Protein AF-0000000084350004 (afdb_homodimer)

pLDDT: mean 82.58, std 17.01, range [24.7, 98.06]

Structure (mmCIF, N/CA/C/O backbone):
data_AF-0000000084350004-model_v1
#
loop_
_entity.id
_entity.type
_entity.pdbx_description
1 polymer 'Uncharacterized protein'
#
loop_
_atom_site.group_PDB
_atom_site.id
_atom_site.type_symbol
_atom_site.label_atom_id
_atom_site.label_alt_id
_atom_site.label_comp_id
_atom_site.label_asym_id
_atom_site.label_entity_id
_atom_site.label_seq_id
_atom_site.pdbx_PDB_ins_code
_atom_site.Cartn_x
_atom_site.Cartn_y
_atom_site.Cartn_z
_atom_site.occupancy
_atom_site.B_iso_or_equiv
_atom_site.auth_seq_id
_atom_site.auth_comp_id
_atom_site.auth_asym_id
_atom_site.auth_atom_id
_atom_site.pdbx_PDB_model_num
ATOM 1 N N . MET A 1 1 ? -3.178 -11.453 6.613 1 75.81 1 MET A N 1
ATOM 2 C CA . MET A 1 1 ? -2.02 -11.203 7.465 1 75.81 1 MET A CA 1
ATOM 3 C C . MET A 1 1 ? -0.781 -10.906 6.625 1 75.81 1 MET A C 1
ATOM 5 O O . MET A 1 1 ? -0.655 -11.406 5.504 1 75.81 1 MET A O 1
ATOM 9 N N . ALA A 1 2 ? 0.074 -10.047 7.188 1 83.88 2 ALA A N 1
ATOM 10 C CA . ALA A 1 2 ? 1.337 -9.727 6.527 1 83.88 2 ALA A CA 1
ATOM 11 C C . ALA A 1 2 ? 2.457 -9.547 7.547 1 83.88 2 ALA A C 1
ATOM 13 O O . ALA A 1 2 ? 2.232 -9.016 8.641 1 83.88 2 ALA A O 1
ATOM 14 N N . THR A 1 3 ? 3.656 -10.133 7.211 1 86.25 3 THR A N 1
ATOM 15 C CA . THR A 1 3 ? 4.852 -9.922 8.023 1 86.25 3 THR A CA 1
ATOM 16 C C . THR A 1 3 ? 6.012 -9.445 7.156 1 86.25 3 THR A C 1
ATOM 18 O O . THR A 1 3 ? 6.188 -9.914 6.031 1 86.25 3 THR A O 1
ATOM 21 N N . PHE A 1 4 ? 6.727 -8.469 7.73 1 87.69 4 PHE A N 1
ATOM 22 C CA . PHE A 1 4 ? 7.828 -7.875 6.984 1 87.69 4 PHE A CA 1
ATOM 23 C C . PHE A 1 4 ? 9.125 -7.945 7.785 1 87.69 4 PHE A C 1
ATOM 25 O O . PHE A 1 4 ? 9.125 -7.734 9 1 87.69 4 PHE A O 1
ATOM 32 N N . GLU A 1 5 ? 10.195 -8.344 7.258 1 90.12 5 GLU A N 1
ATOM 33 C CA . GLU A 1 5 ? 11.586 -8.109 7.645 1 90.12 5 GLU A CA 1
ATOM 34 C C . GLU A 1 5 ? 12.414 -7.637 6.453 1 90.12 5 GLU A C 1
ATOM 36 O O . GLU A 1 5 ? 12.109 -7.973 5.305 1 90.12 5 GLU A O 1
ATOM 41 N N . PRO A 1 6 ? 13.383 -6.762 6.656 1 90.56 6 PRO A N 1
ATOM 42 C CA . PRO A 1 6 ? 14.172 -6.277 5.52 1 90.56 6 PRO A CA 1
ATOM 43 C C . PRO A 1 6 ? 14.586 -7.398 4.57 1 90.56 6 PRO A C 1
ATOM 45 O O . PRO A 1 6 ? 15.219 -8.367 4.992 1 90.56 6 PRO A O 1
ATOM 48 N N . GLY A 1 7 ? 14.188 -7.25 3.377 1 93.38 7 GLY A N 1
ATOM 49 C CA . GLY A 1 7 ? 14.539 -8.219 2.352 1 93.38 7 GLY A CA 1
ATOM 50 C C . GLY A 1 7 ? 13.469 -9.273 2.139 1 93.38 7 GLY A C 1
ATOM 51 O O . GLY A 1 7 ? 13.594 -10.125 1.258 1 93.38 7 GLY A O 1
ATOM 52 N N . HIS A 1 8 ? 12.438 -9.266 2.996 1 95 8 HIS A N 1
ATOM 53 C CA . HIS A 1 8 ? 11.445 -10.328 2.918 1 95 8 HIS A CA 1
ATOM 54 C C . HIS A 1 8 ? 10.07 -9.836 3.359 1 95 8 HIS A C 1
ATOM 56 O O . HIS A 1 8 ? 9.938 -9.227 4.426 1 95 8 HIS A O 1
ATOM 62 N N . LEU A 1 9 ? 9.039 -10.07 2.439 1 93.56 9 LEU A N 1
ATOM 63 C CA . LEU A 1 9 ? 7.641 -9.82 2.775 1 93.56 9 LEU A CA 1
ATOM 64 C C . LEU A 1 9 ? 6.82 -11.102 2.648 1 93.56 9 LEU A C 1
ATOM 66 O O . LEU A 1 9 ? 6.953 -11.836 1.667 1 93.56 9 LEU A O 1
ATOM 70 N N . HIS A 1 10 ? 6.117 -11.438 3.711 1 92.31 10 HIS A N 1
ATOM 71 C CA . HIS A 1 10 ? 5.164 -12.539 3.699 1 92.31 10 HIS A CA 1
ATOM 72 C C . HIS A 1 10 ? 3.73 -12.031 3.805 1 92.31 10 HIS A C 1
ATOM 74 O O . HIS A 1 10 ? 3.393 -11.305 4.746 1 92.31 10 HIS A O 1
ATOM 80 N N . VAL A 1 11 ? 2.895 -12.352 2.779 1 88.62 11 VAL A N 1
ATOM 81 C CA . VAL A 1 11 ? 1.476 -12.008 2.822 1 88.62 11 VAL A CA 1
ATOM 82 C C . VAL A 1 11 ? 0.634 -13.273 2.666 1 88.62 11 VAL A C 1
ATOM 84 O O . VAL A 1 11 ? 0.958 -14.148 1.855 1 88.62 11 VAL A O 1
ATOM 87 N N . GLU A 1 12 ? -0.287 -13.398 3.525 1 88.44 12 GLU A N 1
ATOM 88 C CA . GLU A 1 12 ? -1.161 -14.562 3.422 1 88.44 12 GLU A CA 1
ATOM 89 C C . GLU A 1 12 ? -2.621 -14.18 3.652 1 88.44 12 GLU A C 1
ATOM 91 O O . GLU A 1 12 ? -2.912 -13.242 4.402 1 88.44 12 GLU A O 1
ATOM 96 N N . ARG A 1 13 ? -3.49 -14.742 2.932 1 82.62 13 ARG A N 1
ATOM 97 C CA . ARG A 1 13 ? -4.938 -14.594 3.061 1 82.62 13 ARG A CA 1
ATOM 98 C C . ARG A 1 13 ? -5.629 -15.953 3.043 1 82.62 13 ARG A C 1
ATOM 100 O O . ARG A 1 13 ? -5.355 -16.781 2.174 1 82.62 13 ARG A O 1
ATOM 107 N N . HIS A 1 14 ? -6.473 -16.188 4.02 1 85.44 14 HIS A N 1
ATOM 108 C CA . HIS A 1 14 ? -7.266 -17.422 4.094 1 85.44 14 HIS A CA 1
ATOM 109 C C . HIS A 1 14 ? -8.727 -17.156 3.727 1 85.44 14 HIS A C 1
ATOM 111 O O . HIS A 1 14 ? -9.367 -16.281 4.316 1 85.44 14 HIS A O 1
ATOM 117 N N . ALA A 1 15 ? -9.156 -17.891 2.758 1 81.38 15 ALA A N 1
ATOM 118 C CA . ALA A 1 15 ? -10.547 -17.75 2.332 1 81.38 15 ALA A CA 1
ATOM 119 C C . ALA A 1 15 ? -11.508 -17.922 3.51 1 81.38 15 ALA A C 1
ATOM 121 O O . ALA A 1 15 ? -11.352 -18.859 4.309 1 81.38 15 ALA A O 1
ATOM 122 N N . LEU A 1 16 ? -12.43 -17 3.637 1 75.44 16 LEU A N 1
ATOM 123 C CA . LEU A 1 16 ? -13.43 -17.078 4.699 1 75.44 16 LEU A CA 1
ATOM 124 C C . LEU A 1 16 ? -14.594 -17.984 4.285 1 75.44 16 LEU A C 1
ATOM 126 O O . LEU A 1 16 ? -15.297 -18.516 5.141 1 75.44 16 LEU A O 1
ATOM 130 N N . ASN A 1 17 ? -14.836 -18 2.988 1 79.06 17 ASN A N 1
ATOM 131 C CA . ASN A 1 17 ? -15.883 -18.844 2.418 1 79.06 17 ASN A CA 1
ATOM 132 C C . ASN A 1 17 ? -15.492 -19.359 1.03 1 79.06 17 ASN A C 1
ATOM 134 O O . ASN A 1 17 ? -14.375 -19.125 0.571 1 79.06 17 ASN A O 1
ATOM 138 N N . GLU A 1 18 ? -16.422 -20.094 0.461 1 79.06 18 GLU A N 1
ATOM 139 C CA . GLU A 1 18 ? -16.125 -20.781 -0.798 1 79.06 18 GLU A CA 1
ATOM 140 C C . GLU A 1 18 ? -15.977 -19.781 -1.941 1 79.06 18 GLU A C 1
ATOM 142 O O . GLU A 1 18 ? -15.461 -20.109 -3.008 1 79.06 18 GLU A O 1
ATOM 147 N N . HIS A 1 19 ? -16.453 -18.609 -1.808 1 76.19 19 HIS A N 1
ATOM 148 C CA . HIS A 1 19 ? -16.406 -17.594 -2.859 1 76.19 19 HIS A CA 1
ATOM 149 C C . HIS A 1 19 ? -15.219 -16.656 -2.676 1 76.19 19 HIS A C 1
ATOM 151 O O . HIS A 1 19 ? -14.992 -15.766 -3.492 1 76.19 19 HIS A O 1
ATOM 157 N N . ASP A 1 20 ? -14.523 -16.953 -1.638 1 80.25 20 ASP A N 1
ATOM 158 C CA . ASP A 1 20 ? -13.328 -16.172 -1.346 1 80.25 20 ASP A CA 1
ATOM 159 C C . ASP A 1 20 ? -12.07 -16.891 -1.837 1 80.25 20 ASP A C 1
ATOM 161 O O . ASP A 1 20 ? -12.164 -17.938 -2.473 1 80.25 20 ASP A O 1
ATOM 165 N N . TYR A 1 21 ? -11.023 -16.234 -1.809 1 82.81 21 TYR A N 1
ATOM 166 C CA . TYR A 1 21 ? -9.773 -16.797 -2.309 1 82.81 21 TYR A CA 1
ATOM 167 C C . TYR A 1 21 ? -8.711 -16.812 -1.221 1 82.81 21 TYR A C 1
ATOM 169 O O . TYR A 1 21 ? -8.812 -16.078 -0.235 1 82.81 21 TYR A O 1
ATOM 177 N N . SER A 1 22 ? -7.77 -17.781 -1.357 1 88.38 22 SER A N 1
ATOM 178 C CA . SER A 1 22 ? -6.648 -17.906 -0.431 1 88.38 22 SER A CA 1
ATOM 179 C C . SER A 1 22 ? -5.316 -17.781 -1.159 1 88.38 22 SER A C 1
ATOM 181 O O . SER A 1 22 ? -5.195 -18.188 -2.318 1 88.38 22 SER A O 1
ATOM 183 N N . TYR A 1 23 ? -4.41 -17.188 -0.478 1 89.94 23 TYR A N 1
ATOM 184 C CA . TYR A 1 23 ? -3.049 -17.188 -1 1 89.94 23 TYR A CA 1
ATOM 185 C C . TYR A 1 23 ? -2.031 -17.125 0.133 1 89.94 23 TYR A C 1
ATOM 187 O O . TYR A 1 23 ? -2.365 -16.734 1.252 1 89.94 23 TYR A O 1
ATOM 195 N N . ASN A 1 24 ? -0.865 -17.734 -0.076 1 94.06 24 ASN A N 1
ATOM 196 C CA . ASN A 1 24 ? 0.338 -17.656 0.747 1 94.06 24 ASN A CA 1
ATOM 197 C C . ASN A 1 24 ? 1.557 -17.266 -0.078 1 94.06 24 ASN A C 1
ATOM 199 O O . ASN A 1 24 ? 2.158 -18.094 -0.752 1 94.06 24 ASN A O 1
ATOM 203 N N . LEU A 1 25 ? 1.901 -15.93 0.014 1 93.75 25 LEU A N 1
ATOM 204 C CA . LEU A 1 25 ? 2.924 -15.422 -0.893 1 93.75 25 LEU A CA 1
ATOM 205 C C . LEU A 1 25 ? 4.117 -14.875 -0.116 1 93.75 25 LEU A C 1
ATOM 207 O O . LEU A 1 25 ? 3.947 -14.227 0.917 1 93.75 25 LEU A O 1
ATOM 211 N N . HIS A 1 26 ? 5.293 -15.195 -0.61 1 96.12 26 HIS A N 1
ATOM 212 C CA . HIS A 1 26 ? 6.566 -14.672 -0.129 1 96.12 26 HIS A CA 1
ATOM 213 C C . HIS A 1 26 ? 7.293 -13.898 -1.224 1 96.12 26 HIS A C 1
ATOM 215 O O . HIS A 1 26 ? 7.426 -14.383 -2.35 1 96.12 26 HIS A O 1
ATOM 221 N N . ILE A 1 27 ? 7.656 -12.711 -0.87 1 95.94 27 ILE A N 1
ATOM 222 C CA . ILE A 1 27 ? 8.461 -11.906 -1.787 1 95.94 27 ILE A CA 1
ATOM 223 C C . ILE A 1 27 ? 9.828 -11.625 -1.169 1 95.94 27 ILE A C 1
ATOM 225 O O . ILE A 1 27 ? 9.93 -10.938 -0.155 1 95.94 27 ILE A O 1
ATOM 229 N N . ASP A 1 28 ? 10.844 -12.172 -1.6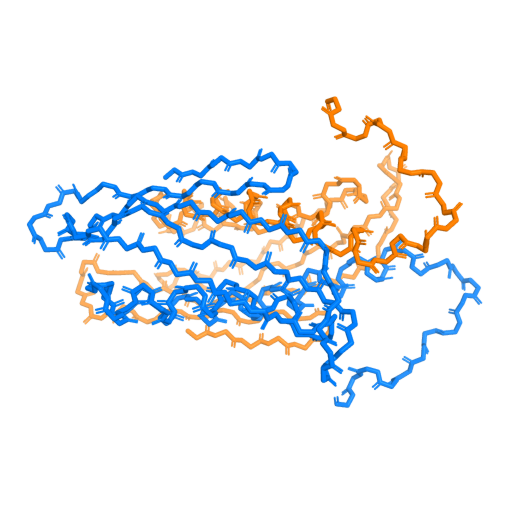83 1 97.19 28 ASP A N 1
ATOM 230 C CA . ASP A 1 28 ? 12.219 -11.836 -1.348 1 97.19 28 ASP A CA 1
ATOM 231 C C . ASP A 1 28 ? 12.812 -10.867 -2.369 1 97.19 28 ASP A C 1
ATOM 233 O O . ASP A 1 28 ? 12.492 -10.938 -3.557 1 97.19 28 ASP A O 1
ATOM 237 N N . TYR A 1 29 ? 13.609 -10.008 -1.886 1 97.31 29 TYR A N 1
ATOM 238 C CA . TYR A 1 29 ? 14.172 -9.039 -2.82 1 97.31 29 TYR A CA 1
ATOM 239 C C . TYR A 1 29 ? 15.578 -8.625 -2.395 1 97.31 29 TYR A C 1
ATOM 241 O O . TYR A 1 29 ? 15.906 -8.648 -1.206 1 97.31 29 TYR A O 1
ATOM 249 N N . GLU A 1 30 ? 16.422 -8.297 -3.332 1 96 30 GLU A N 1
ATOM 250 C CA . GLU A 1 30 ? 17.781 -7.801 -3.109 1 96 30 GLU A CA 1
ATOM 251 C C . GLU A 1 30 ? 18.219 -6.867 -4.234 1 96 30 GLU A C 1
ATOM 253 O O . GLU A 1 30 ? 17.781 -7.012 -5.375 1 96 30 GLU A O 1
ATOM 258 N N . VAL A 1 31 ? 19.047 -5.938 -3.865 1 96.12 31 VAL A N 1
ATOM 259 C CA . VAL A 1 31 ? 19.641 -5.062 -4.871 1 96.12 31 VAL A CA 1
ATOM 260 C C . VAL A 1 31 ? 20.453 -5.895 -5.863 1 96.12 31 VAL A C 1
ATOM 262 O O . VAL A 1 31 ? 21.172 -6.809 -5.469 1 96.12 31 VAL A O 1
ATOM 265 N N . SER A 1 32 ? 20.219 -5.59 -7.07 1 95.62 32 SER A N 1
ATOM 266 C CA . SER A 1 32 ? 20.922 -6.324 -8.109 1 95.62 32 SER A CA 1
ATOM 267 C C . SER A 1 32 ? 21.281 -5.41 -9.281 1 95.62 32 SER A C 1
ATOM 269 O O . SER A 1 32 ? 20.797 -4.281 -9.367 1 95.62 32 SER A O 1
ATOM 271 N N . GLN A 1 33 ? 22.219 -5.918 -10.102 1 95.56 33 GLN A N 1
ATOM 272 C CA . GLN A 1 33 ? 22.625 -5.246 -11.336 1 95.56 33 GLN A CA 1
ATOM 273 C C . GLN A 1 33 ? 22.188 -6.043 -12.562 1 95.56 33 GLN A C 1
ATOM 275 O O . GLN A 1 33 ? 22.531 -7.215 -12.711 1 95.56 33 GLN A O 1
ATOM 280 N N . ASP A 1 34 ? 21.344 -5.379 -13.359 1 94.75 34 ASP A N 1
ATOM 281 C CA . ASP A 1 34 ? 20.938 -5.984 -14.617 1 94.75 34 ASP A CA 1
ATOM 282 C C . ASP A 1 34 ? 21.828 -5.508 -15.773 1 94.75 34 ASP A C 1
ATOM 284 O O . ASP A 1 34 ? 22.125 -4.316 -15.875 1 94.75 34 ASP A O 1
ATOM 288 N N . PRO A 1 35 ? 22.281 -6.438 -16.531 1 94.31 35 PRO A N 1
ATOM 289 C CA . PRO A 1 35 ? 23.203 -6.082 -17.609 1 94.31 35 PRO A CA 1
ATOM 290 C C . PRO A 1 35 ? 22.625 -5.023 -18.547 1 94.31 35 PRO A C 1
ATOM 292 O O . PRO A 1 35 ? 23.375 -4.227 -19.125 1 94.31 35 PRO A O 1
ATOM 295 N N . LYS A 1 36 ? 21.344 -4.93 -18.719 1 94.44 36 LYS A N 1
ATOM 296 C CA . LYS A 1 36 ? 20.703 -4.023 -19.672 1 94.44 36 LYS A CA 1
ATOM 297 C C . LYS A 1 36 ? 20.078 -2.826 -18.953 1 94.44 36 LYS A C 1
ATOM 299 O O . LYS A 1 36 ? 20.234 -1.686 -19.391 1 94.44 36 LYS A O 1
ATOM 304 N N . GLU A 1 37 ? 19.516 -3.041 -17.781 1 94 37 GLU A N 1
ATOM 305 C CA . GLU A 1 37 ? 18.688 -2.023 -17.141 1 94 37 GLU A CA 1
ATOM 306 C C . GLU A 1 37 ? 19.438 -1.352 -15.992 1 94 37 GLU A C 1
ATOM 308 O O . GLU A 1 37 ? 18.938 -0.376 -15.422 1 94 37 GLU A O 1
ATOM 313 N N . GLY A 1 38 ? 20.609 -1.832 -15.672 1 94.5 38 GLY A N 1
ATOM 314 C CA . GLY A 1 38 ? 21.391 -1.219 -14.617 1 94.5 38 GLY A CA 1
ATOM 315 C C . GLY A 1 38 ? 20.984 -1.659 -13.227 1 94.5 38 GLY A C 1
ATOM 316 O O . GLY A 1 38 ? 20.594 -2.814 -13.023 1 94.5 38 GLY A O 1
ATOM 317 N N . LYS A 1 39 ? 21.156 -0.758 -12.266 1 95.12 39 LYS A N 1
ATOM 318 C CA . LYS A 1 39 ? 20.859 -1.051 -10.867 1 95.12 39 LYS A CA 1
ATOM 319 C C . LYS A 1 39 ? 19.344 -1.149 -10.633 1 95.12 39 LYS A C 1
ATOM 321 O O . LYS A 1 39 ? 18.578 -0.341 -11.164 1 95.12 39 LYS A O 1
ATOM 326 N N . GLY A 1 40 ? 19.016 -2.162 -9.93 1 96 40 GLY A N 1
ATOM 327 C CA . GLY A 1 40 ? 17.609 -2.352 -9.586 1 96 40 GLY A CA 1
ATOM 328 C C . GLY A 1 40 ? 17.406 -3.391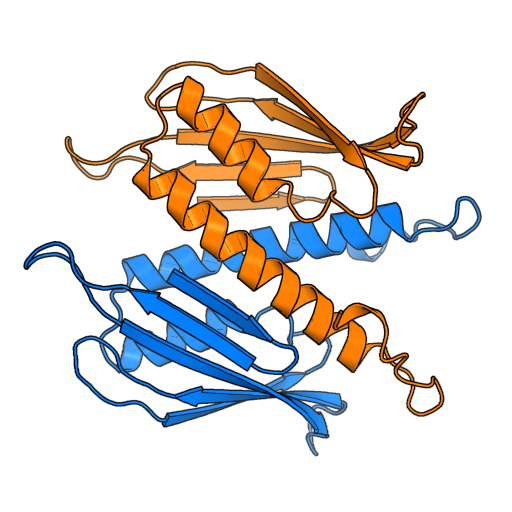 -8.5 1 96 40 GLY A C 1
ATOM 329 O O . GLY A 1 40 ? 18.25 -3.57 -7.633 1 96 40 GLY A O 1
ATOM 330 N N . MET A 1 41 ? 16.188 -3.865 -8.422 1 96.62 41 MET A N 1
ATOM 331 C CA . MET A 1 41 ? 15.805 -4.848 -7.41 1 96.62 41 MET A CA 1
ATOM 332 C C . MET A 1 41 ? 15.398 -6.168 -8.062 1 96.62 41 MET A C 1
ATOM 334 O O . MET A 1 41 ? 14.625 -6.18 -9.023 1 96.62 41 MET A O 1
ATOM 338 N N . LEU A 1 42 ? 16.062 -7.262 -7.621 1 97.75 42 LEU A N 1
ATOM 339 C CA . LEU A 1 42 ? 15.617 -8.602 -7.988 1 97.75 42 LEU A CA 1
ATOM 340 C C . LEU A 1 42 ? 14.609 -9.133 -6.977 1 97.75 42 LEU A C 1
ATOM 342 O O . LEU A 1 42 ? 14.891 -9.164 -5.773 1 97.75 42 LEU A O 1
ATOM 346 N N . PHE A 1 43 ? 13.406 -9.539 -7.496 1 97.62 43 PHE A N 1
ATOM 347 C CA . PHE A 1 43 ? 12.344 -10.07 -6.656 1 97.62 43 PHE A CA 1
ATOM 348 C C . PHE A 1 43 ? 12.125 -11.555 -6.918 1 97.62 43 PHE A C 1
ATOM 350 O O . PHE A 1 43 ? 12.164 -11.992 -8.07 1 97.62 43 PHE A O 1
ATOM 357 N N . LYS A 1 44 ? 11.984 -12.227 -5.852 1 98.06 44 LYS A N 1
ATOM 358 C CA . LYS A 1 44 ? 11.602 -13.633 -5.914 1 98.06 44 LYS A CA 1
ATOM 359 C C . LYS A 1 44 ? 10.242 -13.859 -5.246 1 98.06 44 LYS A C 1
ATOM 361 O O . LYS A 1 44 ? 10.102 -13.672 -4.035 1 98.06 44 LYS A O 1
ATOM 366 N N . LEU A 1 45 ? 9.305 -14.234 -6.059 1 97.62 45 LEU A N 1
ATOM 367 C CA . LEU A 1 45 ? 7.949 -14.492 -5.598 1 97.62 45 LEU A CA 1
ATOM 368 C C . LEU A 1 45 ? 7.688 -15.992 -5.496 1 97.62 45 LEU A C 1
ATOM 370 O O . LEU A 1 45 ? 7.82 -16.719 -6.48 1 97.62 45 LEU A O 1
ATOM 374 N N . HIS A 1 46 ? 7.406 -16.453 -4.266 1 98.06 46 HIS A N 1
ATOM 375 C CA . HIS A 1 46 ? 7.105 -17.875 -4.109 1 98.06 46 HIS A CA 1
ATOM 376 C C . HIS A 1 46 ? 6.02 -18.094 -3.061 1 98.06 46 HIS A C 1
ATOM 378 O O . HIS A 1 46 ? 5.738 -17.203 -2.256 1 98.06 46 HIS A O 1
ATOM 384 N N . GLY A 1 47 ? 5.43 -19.344 -3.051 1 97.38 47 GLY A N 1
ATOM 385 C CA . GLY A 1 47 ? 4.289 -19.672 -2.209 1 97.38 47 GLY A CA 1
ATOM 386 C C . GLY A 1 47 ? 3.172 -20.359 -2.965 1 97.38 47 GLY A C 1
ATOM 387 O O . GLY A 1 47 ? 3.418 -21.297 -3.736 1 97.38 47 GLY A O 1
ATOM 388 N N . SER A 1 48 ? 1.857 -19.828 -2.672 1 97.06 48 SER A N 1
ATOM 389 C CA . SER A 1 48 ? 0.737 -20.5 -3.326 1 97.06 48 SER A CA 1
ATOM 390 C C . SER A 1 4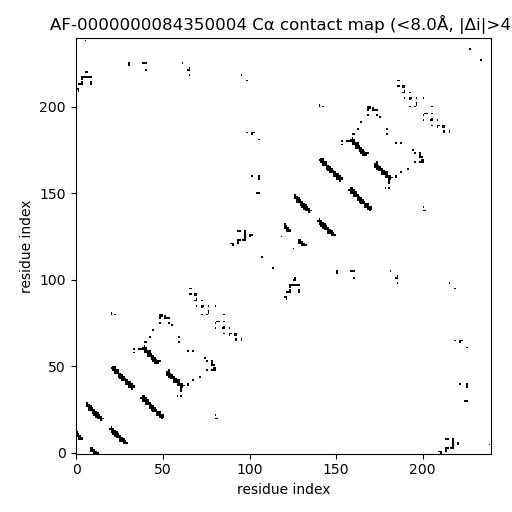8 ? -0.46 -19.562 -3.465 1 97.06 48 SER A C 1
ATOM 392 O O . SER A 1 48 ? -0.639 -18.656 -2.656 1 97.06 48 SER A O 1
ATOM 394 N N . VAL A 1 49 ? -1.157 -19.797 -4.555 1 94.81 49 VAL A N 1
ATOM 395 C CA . VAL A 1 49 ? -2.441 -19.141 -4.789 1 94.81 49 VAL A CA 1
ATOM 396 C C . VAL A 1 49 ? -3.52 -20.203 -5.031 1 94.81 49 VAL A C 1
ATOM 398 O O . VAL A 1 49 ? -3.418 -21 -5.961 1 94.81 49 VAL A O 1
ATOM 401 N N . GLN A 1 50 ? -4.52 -20.172 -4.172 1 93.94 50 GLN A N 1
ATOM 402 C CA . GLN A 1 50 ? -5.605 -21.156 -4.273 1 93.94 50 GLN A CA 1
ATOM 403 C C . GLN A 1 50 ? -5.062 -22.578 -4.34 1 93.94 50 GLN A C 1
ATOM 405 O O . GLN A 1 50 ? -5.508 -23.375 -5.156 1 93.94 50 GLN A O 1
ATOM 410 N N . GLY A 1 51 ? -4.02 -22.812 -3.633 1 93.06 51 GLY A N 1
ATOM 411 C CA . GLY A 1 51 ? -3.451 -24.141 -3.494 1 93.06 51 GLY A CA 1
ATOM 412 C C . GLY A 1 51 ? -2.445 -24.469 -4.578 1 93.06 51 GLY A C 1
ATOM 413 O O . GLY A 1 51 ? -1.864 -25.562 -4.578 1 93.06 51 GLY A O 1
ATOM 414 N N . LYS A 1 52 ? -2.248 -23.625 -5.535 1 95.69 52 LYS A N 1
ATOM 415 C CA . LYS A 1 52 ? -1.275 -23.844 -6.605 1 95.69 52 LYS A CA 1
ATOM 416 C C . LYS A 1 52 ? 0.048 -23.141 -6.285 1 95.69 52 LYS A C 1
ATOM 418 O O . LYS A 1 52 ? 0.089 -21.938 -6.082 1 95.69 52 LYS A O 1
ATOM 423 N N . ASP A 1 53 ? 1.097 -23.953 -6.332 1 97.12 53 ASP A N 1
ATOM 424 C CA . ASP A 1 53 ? 2.414 -23.406 -6.02 1 97.12 53 ASP A CA 1
ATOM 425 C C . ASP A 1 53 ? 2.926 -22.516 -7.148 1 97.12 53 ASP A C 1
ATOM 427 O O . ASP A 1 53 ? 2.688 -22.797 -8.328 1 97.12 53 ASP A O 1
ATOM 431 N N . LEU A 1 54 ? 3.582 -21.5 -6.77 1 96.56 54 LEU A N 1
ATOM 432 C CA . LEU A 1 54 ? 4.25 -20.641 -7.75 1 96.56 54 LEU A CA 1
ATOM 433 C C . LEU A 1 54 ? 5.652 -20.266 -7.277 1 96.56 54 LEU A C 1
ATOM 435 O O . LEU A 1 54 ? 5.898 -20.172 -6.07 1 96.56 54 LEU A O 1
ATOM 439 N N . LYS A 1 55 ? 6.594 -20.172 -8.188 1 97.81 55 LYS A N 1
ATOM 440 C CA . LYS A 1 55 ? 7.961 -19.688 -8.023 1 97.81 55 LYS A CA 1
ATOM 441 C C . LYS A 1 55 ? 8.422 -18.906 -9.242 1 97.81 55 LYS A C 1
ATOM 443 O O . LYS A 1 55 ? 8.633 -19.484 -10.312 1 97.81 55 LYS A O 1
ATOM 448 N N . GLU A 1 56 ? 8.461 -17.594 -9.055 1 97.75 56 GLU A N 1
ATOM 449 C CA . GLU A 1 56 ? 8.797 -16.703 -10.148 1 97.75 56 GLU A CA 1
ATOM 450 C C . GLU A 1 56 ? 9.82 -15.656 -9.719 1 97.75 56 GLU A C 1
ATOM 452 O O . GLU A 1 56 ? 9.984 -15.398 -8.523 1 97.75 56 GLU A O 1
ATOM 457 N N . GLU A 1 57 ? 10.531 -15.211 -10.625 1 97.25 57 GLU A N 1
ATOM 458 C CA . GLU A 1 57 ? 11.453 -14.109 -10.375 1 97.25 57 GLU A CA 1
ATOM 459 C C . GLU A 1 57 ? 11.289 -13 -11.414 1 97.25 57 GLU A C 1
ATOM 461 O O . GLU A 1 57 ? 10.945 -13.273 -12.57 1 97.25 57 GLU A O 1
ATOM 466 N N . PHE A 1 58 ? 11.492 -11.797 -10.93 1 96.94 58 PHE A N 1
ATOM 467 C CA . PHE A 1 58 ? 11.469 -10.672 -11.859 1 96.94 58 PHE A CA 1
ATOM 468 C C . PHE A 1 58 ? 12.359 -9.539 -11.367 1 96.94 58 PHE A C 1
ATOM 470 O O . PHE A 1 58 ? 12.633 -9.438 -10.164 1 96.94 58 PHE A O 1
ATOM 477 N N . PHE A 1 59 ? 12.883 -8.789 -12.297 1 97.06 59 PHE A N 1
ATOM 478 C CA . PHE A 1 59 ? 13.758 -7.652 -12.023 1 97.06 59 PHE A CA 1
ATOM 479 C C . PHE A 1 59 ? 13.062 -6.34 -12.391 1 97.06 59 PHE A C 1
ATOM 481 O O . PHE A 1 59 ? 12.375 -6.258 -13.406 1 97.06 59 PHE A O 1
ATOM 488 N N . LEU A 1 60 ? 13.211 -5.348 -11.484 1 95.75 60 LEU A N 1
ATOM 489 C CA . LEU A 1 60 ? 12.773 -3.988 -11.781 1 95.75 60 LEU A CA 1
ATOM 490 C C . LEU A 1 60 ? 13.914 -2.996 -11.609 1 95.75 60 LEU A C 1
ATOM 492 O O . LEU A 1 60 ? 14.602 -3.002 -10.586 1 95.75 60 LEU A O 1
ATOM 496 N N . PRO A 1 61 ? 14.109 -2.131 -12.625 1 95.19 61 PRO A N 1
ATOM 497 C CA . PRO A 1 61 ? 15.117 -1.083 -12.445 1 95.19 61 PRO A CA 1
ATOM 498 C C . PRO A 1 61 ? 14.742 -0.09 -11.344 1 95.19 61 PRO A C 1
ATOM 500 O O . PRO A 1 61 ? 13.594 -0.061 -10.898 1 95.19 61 PRO A O 1
ATOM 503 N N . LYS A 1 62 ? 15.719 0.698 -10.867 1 90.31 62 LYS A N 1
ATOM 504 C CA . LYS A 1 62 ? 15.594 1.586 -9.711 1 90.31 62 LYS A CA 1
ATOM 505 C C . LYS A 1 62 ? 14.344 2.449 -9.812 1 90.31 62 LYS A C 1
ATOM 507 O O . LYS A 1 62 ? 13.617 2.617 -8.828 1 90.31 62 LYS A O 1
ATOM 512 N N . ASP A 1 63 ? 14.055 2.949 -11.016 1 85.56 63 ASP A N 1
ATOM 513 C CA . ASP A 1 63 ? 12.977 3.914 -11.188 1 85.56 63 ASP A CA 1
ATOM 514 C C . ASP A 1 63 ? 11.617 3.215 -11.219 1 85.56 63 ASP A C 1
ATOM 516 O O . ASP A 1 63 ? 10.578 3.865 -11.109 1 85.56 63 ASP A O 1
ATOM 520 N N . GLN A 1 64 ? 11.656 1.806 -11.289 1 88.31 64 GLN A N 1
ATOM 521 C CA . GLN A 1 64 ? 10.414 1.046 -11.367 1 88.31 64 GLN A CA 1
ATOM 522 C C . GLN A 1 64 ? 10.266 0.11 -10.172 1 88.31 64 GLN A C 1
ATOM 524 O O . GLN A 1 64 ? 9.227 -0.516 -9.992 1 88.31 64 GLN A O 1
ATOM 529 N N . ALA A 1 65 ? 11.25 0.026 -9.352 1 88.44 65 ALA A N 1
ATOM 530 C CA . ALA A 1 65 ? 11.289 -0.954 -8.273 1 88.44 65 ALA A CA 1
ATOM 531 C C . ALA A 1 65 ? 10.141 -0.741 -7.293 1 88.44 65 ALA A C 1
ATOM 533 O O . ALA A 1 65 ? 9.695 -1.686 -6.637 1 88.44 65 ALA A O 1
ATOM 534 N N . PHE A 1 66 ? 9.555 0.433 -7.281 1 80.5 66 PHE A N 1
ATOM 535 C CA . PHE A 1 66 ? 8.492 0.763 -6.34 1 80.5 66 PHE A CA 1
ATOM 536 C C . PHE A 1 66 ? 7.156 0.208 -6.82 1 80.5 66 PHE A C 1
ATOM 538 O O . PHE A 1 66 ? 6.184 0.172 -6.062 1 80.5 66 PHE A O 1
ATOM 545 N N . ASP A 1 67 ? 7.133 -0.286 -8.086 1 82.38 67 ASP A N 1
ATOM 546 C CA . ASP A 1 67 ? 5.926 -0.887 -8.641 1 82.38 67 ASP A CA 1
ATOM 547 C C . ASP A 1 67 ? 5.926 -2.402 -8.453 1 82.38 67 ASP A C 1
ATOM 549 O O . ASP A 1 67 ? 5.203 -3.119 -9.148 1 82.38 67 ASP A O 1
ATOM 553 N N . PHE A 1 68 ? 6.707 -2.92 -7.57 1 88.75 68 PHE A N 1
ATOM 554 C CA . PHE A 1 68 ? 6.918 -4.355 -7.418 1 88.75 68 PHE A CA 1
ATOM 555 C C . PHE A 1 68 ? 5.613 -5.059 -7.062 1 88.75 68 PHE A C 1
ATOM 557 O O . PHE A 1 68 ? 5.391 -6.203 -7.461 1 88.75 68 PHE A O 1
ATOM 564 N N . ALA A 1 69 ? 4.766 -4.391 -6.25 1 85.75 69 ALA A N 1
ATOM 565 C CA . ALA A 1 69 ? 3.533 -5.031 -5.797 1 85.75 69 ALA A CA 1
ATOM 566 C C . ALA A 1 69 ? 2.604 -5.328 -6.969 1 85.75 69 ALA A C 1
ATOM 568 O O . ALA A 1 69 ? 2.021 -6.414 -7.051 1 85.75 69 ALA A O 1
ATOM 569 N N . ARG A 1 70 ? 2.457 -4.383 -7.801 1 83.06 70 ARG A N 1
ATOM 570 C CA . ARG A 1 70 ? 1.64 -4.574 -8.992 1 83.06 70 ARG A CA 1
ATOM 571 C C . ARG A 1 70 ? 2.17 -5.723 -9.844 1 83.06 70 ARG A C 1
ATOM 573 O O . ARG A 1 70 ? 1.396 -6.551 -10.328 1 83.06 70 ARG A O 1
ATOM 580 N N . HIS A 1 71 ? 3.447 -5.777 -10.062 1 89 71 HIS A N 1
ATOM 581 C CA . HIS A 1 71 ? 4.07 -6.844 -10.836 1 89 71 HIS A CA 1
ATOM 582 C C . HIS A 1 71 ? 3.842 -8.203 -10.188 1 89 71 HIS A C 1
ATOM 584 O O . HIS A 1 71 ? 3.473 -9.164 -10.867 1 89 71 HIS A O 1
ATOM 590 N N . ALA A 1 72 ? 4.078 -8.273 -8.891 1 90.5 72 ALA A N 1
ATOM 591 C CA . ALA A 1 72 ? 3.893 -9.523 -8.156 1 90.5 72 ALA A CA 1
ATOM 592 C C . ALA A 1 72 ? 2.455 -10.016 -8.273 1 90.5 72 ALA A C 1
ATOM 594 O O . ALA A 1 72 ? 2.221 -11.203 -8.508 1 90.5 72 ALA A O 1
ATOM 595 N N . MET A 1 73 ? 1.471 -9.148 -8.141 1 87.5 73 MET A N 1
ATOM 596 C CA . MET A 1 73 ? 0.066 -9.539 -8.227 1 87.5 73 MET A CA 1
ATOM 597 C C . MET A 1 73 ? -0.297 -9.984 -9.641 1 87.5 73 MET A C 1
ATOM 599 O O . MET A 1 73 ? -1.092 -10.906 -9.82 1 87.5 73 MET A O 1
ATOM 603 N N . ASN A 1 74 ? 0.248 -9.25 -10.609 1 88.69 74 ASN A N 1
ATOM 604 C CA . ASN A 1 74 ? 0.036 -9.664 -11.992 1 88.69 74 ASN A CA 1
ATOM 605 C C . ASN A 1 74 ? 0.548 -11.078 -12.242 1 88.69 74 ASN A C 1
ATOM 607 O O . ASN A 1 74 ? -0.108 -11.875 -12.914 1 88.69 74 ASN A O 1
ATOM 611 N N . ILE A 1 75 ? 1.656 -11.414 -11.703 1 93.62 75 ILE A N 1
ATOM 612 C CA . ILE A 1 75 ? 2.211 -12.758 -11.82 1 93.62 75 ILE A CA 1
ATOM 613 C C . ILE A 1 75 ? 1.302 -13.758 -11.102 1 93.62 75 ILE A C 1
ATOM 615 O O . ILE A 1 75 ? 0.985 -14.812 -11.648 1 93.62 75 ILE A O 1
ATOM 619 N N . ALA A 1 76 ? 0.896 -13.422 -9.898 1 92.44 76 ALA A N 1
ATOM 620 C CA . ALA A 1 76 ? 0.047 -14.305 -9.102 1 92.44 76 ALA A CA 1
ATOM 621 C C . ALA A 1 76 ? -1.261 -14.609 -9.828 1 92.44 76 ALA A C 1
ATOM 623 O O . ALA A 1 76 ? -1.854 -15.672 -9.633 1 92.44 76 ALA A O 1
ATOM 624 N N . GLN A 1 77 ? -1.712 -13.68 -10.648 1 91.25 77 GLN A N 1
ATOM 625 C CA . GLN A 1 77 ? -2.943 -13.883 -11.406 1 91.25 77 GLN A CA 1
ATOM 626 C C . GLN A 1 77 ? -2.832 -15.086 -12.328 1 91.25 77 GLN A C 1
ATOM 628 O O . GLN A 1 77 ? -3.805 -15.812 -12.531 1 91.25 77 GLN A O 1
ATOM 633 N N . LYS A 1 78 ? -1.656 -15.281 -12.859 1 94.06 78 LYS A N 1
ATOM 634 C CA . LYS A 1 78 ? -1.417 -16.422 -13.734 1 94.06 78 LYS A CA 1
ATOM 635 C C . LYS A 1 78 ? -1.595 -17.734 -12.992 1 94.06 78 LYS A C 1
ATOM 637 O O . LYS A 1 78 ? -1.748 -18.797 -13.609 1 94.06 78 LYS A O 1
ATOM 642 N N . TYR A 1 79 ? -1.605 -17.688 -11.711 1 94.94 79 TYR A N 1
ATOM 643 C CA . TYR A 1 79 ? -1.68 -18.891 -10.898 1 94.94 79 TYR A CA 1
ATOM 644 C C . TYR A 1 79 ? -3.006 -18.969 -10.148 1 94.94 79 TYR A C 1
ATOM 646 O O . TYR A 1 79 ? -3.162 -19.766 -9.227 1 94.94 79 TYR A O 1
ATOM 654 N N . GLY A 1 80 ? -3.877 -18.016 -10.492 1 92.06 80 GLY A N 1
ATOM 655 C CA . GLY A 1 80 ? -5.227 -18.156 -9.977 1 92.06 80 GLY A CA 1
ATOM 656 C C . GLY A 1 80 ? -5.68 -16.984 -9.133 1 92.06 80 GLY A C 1
ATOM 657 O O . GLY A 1 80 ? -6.797 -16.969 -8.609 1 92.06 80 GLY A O 1
ATOM 658 N N . MET A 1 81 ? -4.875 -16.047 -8.883 1 88.19 81 MET A N 1
ATOM 659 C CA . MET A 1 81 ? -5.309 -14.844 -8.18 1 88.19 81 MET A CA 1
ATOM 660 C C . MET A 1 81 ? -6.441 -14.156 -8.938 1 88.19 81 MET A C 1
ATOM 662 O O . MET A 1 81 ? -6.328 -13.906 -10.141 1 88.19 81 MET A O 1
ATOM 666 N N . PRO A 1 82 ? -7.488 -13.938 -8.195 1 85.5 82 PRO A N 1
ATOM 667 C CA . PRO A 1 82 ? -8.594 -13.258 -8.875 1 85.5 82 PRO A CA 1
ATOM 668 C C . PRO A 1 82 ? -8.203 -11.883 -9.414 1 85.5 82 PRO A C 1
ATOM 670 O O . PRO A 1 82 ? -7.402 -11.18 -8.797 1 85.5 82 PRO A O 1
ATOM 673 N N . LYS A 1 83 ? -8.836 -11.523 -10.492 1 77.62 83 LYS A N 1
ATOM 674 C CA . LYS A 1 83 ? -8.555 -10.25 -11.148 1 77.62 83 LYS A CA 1
ATOM 675 C C . LYS A 1 83 ? -8.812 -9.078 -10.203 1 77.62 83 LYS A C 1
ATOM 677 O O . LYS A 1 83 ? -8.078 -8.086 -10.219 1 77.62 83 LYS A O 1
ATOM 682 N N . MET A 1 84 ? -9.859 -9.227 -9.438 1 69.12 84 MET A N 1
ATOM 683 C CA . MET A 1 84 ? -10.219 -8.164 -8.508 1 69.12 84 MET A CA 1
ATOM 684 C C . MET A 1 84 ? -9.109 -7.926 -7.492 1 69.12 84 MET A C 1
ATOM 686 O O . MET A 1 84 ? -8.836 -6.781 -7.113 1 69.12 84 MET A O 1
ATOM 690 N N . ALA A 1 85 ? -8.523 -8.938 -7.055 1 70.06 85 ALA A N 1
ATOM 691 C CA . ALA A 1 85 ? -7.422 -8.828 -6.105 1 70.06 85 ALA A CA 1
ATOM 692 C C . ALA A 1 85 ? -6.219 -8.133 -6.738 1 70.06 85 ALA A C 1
ATOM 694 O O . ALA A 1 85 ? -5.535 -7.348 -6.082 1 70.06 85 ALA A O 1
ATOM 695 N N . VAL A 1 86 ? -6.039 -8.336 -8 1 67.06 86 VAL A N 1
ATOM 696 C CA . VAL A 1 86 ? -4.945 -7.734 -8.758 1 67.06 86 VAL A CA 1
ATOM 697 C C . VAL A 1 86 ? -5.203 -6.242 -8.938 1 67.06 86 VAL A C 1
ATOM 699 O O . VAL A 1 86 ? -4.293 -5.426 -8.781 1 67.06 86 VAL A O 1
ATOM 702 N N . LEU A 1 87 ? -6.414 -5.977 -9.25 1 61.38 87 LEU A N 1
ATOM 703 C CA . LEU A 1 87 ? -6.785 -4.582 -9.453 1 61.38 87 LEU A CA 1
ATOM 704 C C . LEU A 1 87 ? -6.57 -3.77 -8.18 1 61.38 87 LEU A C 1
ATOM 706 O O . LEU A 1 87 ? -6.172 -2.604 -8.25 1 61.38 87 LEU A O 1
ATOM 710 N N . ASN A 1 88 ? -6.766 -4.395 -7.133 1 63.88 88 ASN A N 1
ATOM 711 C CA . ASN A 1 88 ? -6.457 -3.73 -5.867 1 63.88 88 ASN A CA 1
ATOM 712 C C . ASN A 1 88 ? -4.965 -3.438 -5.738 1 63.88 88 ASN A C 1
ATOM 714 O O . ASN A 1 88 ? -4.57 -2.508 -5.035 1 63.88 88 ASN A O 1
ATOM 718 N N . GLY A 1 89 ? -4.262 -4.125 -6.496 1 59.53 89 GLY A N 1
ATOM 719 C CA . GLY A 1 89 ? -2.836 -3.855 -6.598 1 59.53 89 GLY A CA 1
ATOM 720 C C . GLY A 1 89 ? -2.529 -2.506 -7.219 1 59.53 89 GLY A C 1
ATOM 721 O O . GLY A 1 89 ? -1.55 -1.854 -6.848 1 59.53 89 GLY A O 1
ATOM 722 N N . SER A 1 90 ? -3.383 -2.102 -8.172 1 55.75 90 SER A N 1
ATOM 723 C CA . SER A 1 90 ? -3.23 -0.774 -8.75 1 55.75 90 SER A CA 1
ATOM 724 C C . SER A 1 90 ? -3.371 0.315 -7.695 1 55.75 90 SER A C 1
ATOM 726 O O . SER A 1 90 ? -2.672 1.33 -7.746 1 55.75 90 SER A O 1
ATOM 728 N N . MET A 1 91 ? -4.254 0.091 -6.789 1 64.31 91 MET A N 1
ATOM 729 C CA . MET A 1 91 ? -4.375 1 -5.652 1 64.31 91 MET A CA 1
ATOM 730 C C . MET A 1 91 ? -3.045 1.133 -4.918 1 64.31 91 MET A C 1
ATOM 732 O O . MET A 1 91 ? -2.699 2.215 -4.441 1 64.31 91 MET A O 1
ATOM 736 N N . HIS A 1 92 ? -2.312 0.115 -5.188 1 72.69 92 HIS A N 1
ATOM 737 C CA . HIS A 1 92 ? -1.027 0.096 -4.5 1 72.69 92 HIS A CA 1
ATOM 738 C C . HIS A 1 92 ? -0.029 1.035 -5.168 1 72.69 92 HIS A C 1
ATOM 740 O O . HIS A 1 92 ? 0.761 1.693 -4.488 1 72.69 92 HIS A O 1
ATOM 746 N N . LYS A 1 93 ? -0.229 1.187 -6.434 1 71.94 93 LYS A N 1
ATOM 747 C CA . LYS A 1 93 ? 0.676 2.094 -7.133 1 71.94 93 LYS A CA 1
ATOM 748 C C . LYS A 1 93 ? 0.473 3.535 -6.672 1 71.94 93 LYS A C 1
ATOM 750 O O . LYS A 1 93 ? 1.441 4.242 -6.391 1 71.94 93 LYS A O 1
ATOM 755 N N . GLN A 1 94 ? -0.754 3.965 -6.684 1 74.88 94 GLN A N 1
ATOM 756 C CA . GLN A 1 94 ? -1.08 5.316 -6.246 1 74.88 94 GLN A CA 1
ATOM 757 C C . GLN A 1 94 ? -0.638 5.551 -4.801 1 74.88 94 GLN A C 1
ATOM 759 O O . GLN A 1 94 ? -0.119 6.617 -4.469 1 74.88 94 GLN A O 1
ATOM 764 N N . TYR A 1 95 ? -0.801 4.523 -4.098 1 78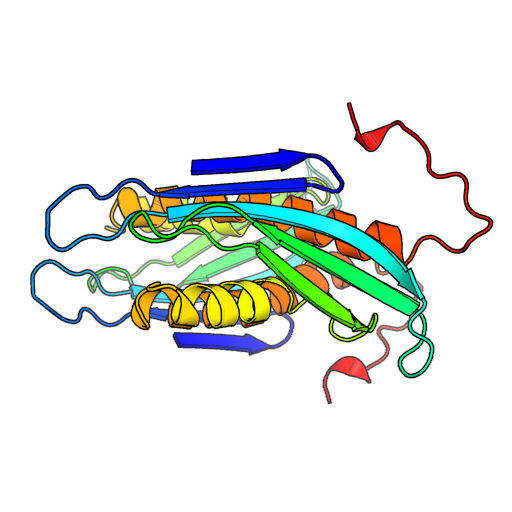.38 95 TYR A N 1
ATOM 765 C CA . TYR A 1 95 ? -0.389 4.566 -2.701 1 78.38 95 TYR A CA 1
ATOM 766 C C . TYR A 1 95 ? 1.126 4.688 -2.582 1 78.38 95 TYR A C 1
ATOM 768 O O . TYR A 1 95 ? 1.63 5.473 -1.774 1 78.38 95 TYR A O 1
ATOM 776 N N . ASP A 1 96 ? 1.831 3.977 -3.336 1 78.38 96 ASP A N 1
ATOM 777 C CA . ASP A 1 96 ? 3.287 4.055 -3.355 1 78.38 96 ASP A CA 1
ATOM 778 C C . ASP A 1 96 ? 3.758 5.457 -3.736 1 78.38 96 ASP A C 1
ATOM 780 O O . ASP A 1 96 ? 4.711 5.98 -3.152 1 78.38 96 ASP A O 1
ATOM 784 N N . LEU A 1 97 ? 3.078 6.023 -4.695 1 80.12 97 LEU A N 1
ATOM 785 C CA . LEU A 1 97 ? 3.426 7.371 -5.133 1 80.12 97 LEU A CA 1
ATOM 786 C C . LEU A 1 97 ? 3.188 8.383 -4.02 1 80.12 97 LEU A C 1
ATOM 788 O O . LEU A 1 97 ? 4 9.289 -3.814 1 80.12 97 LEU A O 1
ATOM 792 N N . MET A 1 98 ? 2.064 8.156 -3.336 1 84.38 98 MET A N 1
ATOM 793 C CA . MET A 1 98 ? 1.803 9.023 -2.195 1 84.38 98 MET A CA 1
ATOM 794 C C . MET A 1 98 ? 2.875 8.859 -1.124 1 84.38 98 MET A C 1
ATOM 796 O O . MET A 1 98 ? 3.354 9.844 -0.558 1 84.38 98 MET A O 1
ATOM 800 N N . PHE A 1 99 ? 3.227 7.691 -0.855 1 81.62 99 PHE A N 1
ATOM 801 C CA . PHE A 1 99 ? 4.238 7.402 0.155 1 81.62 99 PHE A CA 1
ATOM 802 C C . PHE A 1 99 ? 5.562 8.07 -0.2 1 81.62 99 PHE A C 1
ATOM 804 O O . PHE A 1 99 ? 6.199 8.688 0.654 1 81.62 99 PHE A O 1
ATOM 811 N N . GLU A 1 100 ? 6 7.879 -1.389 1 81 100 GLU A N 1
ATOM 812 C CA . GLU A 1 100 ? 7.23 8.523 -1.848 1 81 100 GLU A CA 1
ATOM 813 C C . GLU A 1 100 ? 7.152 10.039 -1.687 1 81 100 GLU A C 1
ATOM 815 O O . GLU A 1 100 ? 8.133 10.68 -1.293 1 81 100 GLU A O 1
ATOM 820 N N . ASP A 1 101 ? 6.02 10.602 -2.021 1 85.06 101 ASP A N 1
ATOM 821 C CA . ASP A 1 101 ? 5.832 12.047 -1.909 1 85.06 101 ASP A CA 1
ATOM 822 C C . ASP A 1 101 ? 5.898 12.5 -0.451 1 85.06 101 ASP A C 1
ATOM 824 O O . ASP A 1 101 ? 6.516 13.516 -0.136 1 85.06 101 ASP A O 1
ATOM 828 N N . VAL A 1 102 ? 5.258 11.773 0.424 1 87.31 102 VAL A N 1
ATOM 829 C CA . VAL A 1 102 ? 5.289 12.062 1.854 1 87.31 102 VAL A CA 1
ATOM 830 C C . VAL A 1 102 ? 6.727 12.031 2.357 1 87.31 102 VAL A C 1
ATOM 832 O O . VAL A 1 102 ? 7.168 12.953 3.049 1 87.31 102 VAL A O 1
ATOM 835 N N . ARG A 1 103 ? 7.48 11.055 2.033 1 83 103 ARG A N 1
ATOM 836 C CA . ARG A 1 103 ? 8.875 10.93 2.439 1 83 103 ARG A CA 1
ATOM 837 C C . ARG A 1 103 ? 9.703 12.109 1.925 1 83 103 ARG A C 1
ATOM 839 O O . ARG A 1 103 ? 10.492 12.695 2.668 1 83 103 ARG A O 1
ATOM 846 N N . HIS A 1 104 ? 9.562 12.336 0.65 1 82.69 104 HIS A N 1
ATOM 847 C CA . HIS A 1 104 ? 10.305 13.414 0.011 1 82.69 104 HIS A CA 1
ATOM 848 C C . HIS A 1 104 ? 10.031 14.75 0.688 1 82.69 104 HIS A C 1
ATOM 850 O O . HIS A 1 104 ? 10.961 15.5 0.992 1 82.69 104 HIS A O 1
ATOM 856 N N . GLN A 1 105 ? 8.781 15.039 0.963 1 87.25 105 GLN A N 1
ATOM 857 C CA . GLN A 1 105 ? 8.406 16.312 1.569 1 87.25 105 GLN A CA 1
ATOM 858 C C . GLN A 1 105 ? 8.961 16.438 2.984 1 87.25 105 GLN A C 1
ATOM 860 O O . GLN A 1 105 ? 9.352 17.516 3.41 1 87.25 105 GLN A O 1
ATOM 865 N N . LEU A 1 106 ? 8.977 15.32 3.639 1 88 106 LEU A N 1
ATOM 866 C CA . LEU A 1 106 ? 9.453 15.344 5.016 1 88 106 LEU A CA 1
ATOM 867 C C . LEU A 1 106 ? 10.977 15.391 5.062 1 88 106 LEU A C 1
ATOM 869 O O . LEU A 1 106 ? 11.562 15.836 6.055 1 88 106 LEU A O 1
ATOM 873 N N . ASP A 1 107 ? 11.656 14.789 4.094 1 80.31 107 ASP A N 1
ATOM 874 C CA . ASP A 1 107 ? 13.117 14.75 4.035 1 80.31 107 ASP A CA 1
ATOM 875 C C . ASP A 1 107 ? 13.672 16.062 3.488 1 80.31 107 ASP A C 1
ATOM 877 O O . ASP A 1 107 ? 14.867 16.344 3.623 1 80.31 107 ASP A O 1
ATOM 881 N N . VAL A 1 108 ? 12.914 16.75 2.572 1 62.62 108 VAL A N 1
ATOM 882 C CA . VAL A 1 108 ? 13.398 18.016 2.014 1 62.62 108 VAL A CA 1
ATOM 883 C C . VAL A 1 108 ? 13.734 18.984 3.143 1 62.62 108 VAL A C 1
ATOM 885 O O . VAL A 1 108 ? 12.93 19.188 4.055 1 62.62 108 VAL A O 1
ATOM 888 N N . LYS A 1 109 ? 15.117 19.094 3.348 1 57.56 109 LYS A N 1
ATOM 889 C CA . LYS A 1 109 ? 15.617 20.125 4.246 1 57.56 109 LYS A CA 1
ATOM 890 C C . LYS A 1 109 ? 15.133 21.516 3.82 1 57.56 109 LYS A C 1
ATOM 892 O O . LYS A 1 109 ? 14.875 21.75 2.639 1 57.56 109 LYS A O 1
ATOM 897 N N . SER A 1 110 ? 14.57 22.516 4.598 1 49.38 110 SER A N 1
ATOM 898 C CA . SER A 1 110 ? 14.141 23.875 4.32 1 49.38 110 SER A CA 1
ATOM 899 C C . SER A 1 110 ? 14.945 24.484 3.176 1 49.38 110 SER A C 1
ATOM 901 O O . SER A 1 110 ? 14.438 25.328 2.428 1 49.38 110 SER A O 1
ATOM 903 N N . GLY A 1 111 ? 16.25 24.266 3.012 1 44.81 111 GLY A N 1
ATOM 904 C CA . GLY A 1 111 ? 17.125 24.906 2.053 1 44.81 111 GLY A CA 1
ATOM 905 C C . GLY A 1 111 ? 17.109 24.25 0.686 1 44.81 111 GLY A C 1
ATOM 906 O O . GLY A 1 111 ? 17.797 24.703 -0.237 1 44.81 111 GLY A O 1
ATOM 907 N N . ASP A 1 112 ? 16.703 23.031 0.429 1 49.22 112 ASP A N 1
ATOM 908 C CA . ASP A 1 112 ? 16.875 22.359 -0.854 1 49.22 112 ASP A CA 1
ATOM 909 C C . ASP A 1 112 ? 15.75 22.719 -1.822 1 49.22 112 ASP A C 1
ATOM 911 O O . ASP A 1 112 ? 14.586 22.781 -1.434 1 49.22 112 ASP A O 1
ATOM 915 N N . PRO A 1 113 ? 16 23.312 -3.004 1 42.47 113 PRO A N 1
ATOM 916 C CA . PRO A 1 113 ? 15.008 23.781 -3.965 1 42.47 113 PRO A CA 1
ATOM 917 C C . PRO A 1 113 ? 13.992 22.703 -4.344 1 42.47 113 PRO A C 1
ATOM 919 O O . PRO A 1 113 ? 14.359 21.531 -4.492 1 42.47 113 PRO A O 1
ATOM 922 N N . VAL A 1 114 ? 12.812 22.672 -3.855 1 42.56 114 VAL A N 1
ATOM 923 C CA . VAL A 1 114 ? 11.719 21.859 -4.375 1 42.56 114 VAL A CA 1
ATOM 924 C C . VAL A 1 114 ? 11.727 21.906 -5.902 1 42.56 114 VAL A C 1
ATOM 926 O O . VAL A 1 114 ? 11.57 22.969 -6.504 1 42.56 114 VAL A O 1
ATOM 929 N N . LYS A 1 115 ? 12.523 21.062 -6.555 1 41.47 115 LYS A N 1
ATOM 930 C CA . LYS A 1 115 ? 12.508 21.141 -8.016 1 41.47 115 LYS A CA 1
ATOM 931 C C . LYS A 1 115 ? 11.172 20.672 -8.578 1 41.47 115 LYS A C 1
ATOM 933 O O . LYS A 1 115 ? 10.688 19.594 -8.227 1 41.47 115 LYS A O 1
ATOM 938 N N . PRO A 1 116 ? 10.273 21.422 -9.32 1 36.97 116 PRO A N 1
ATOM 939 C CA . PRO A 1 116 ? 9.008 21.188 -10.008 1 36.97 116 PRO A CA 1
ATOM 940 C C . PRO A 1 116 ? 9.039 19.938 -10.891 1 36.97 116 PRO A C 1
ATOM 942 O O . PRO A 1 116 ? 8.039 19.609 -11.539 1 36.97 116 PRO A O 1
ATOM 945 N N . GLU A 1 117 ? 10.117 19.344 -11.125 1 36.22 117 GLU A N 1
ATOM 946 C CA . GLU A 1 117 ? 10.227 18.438 -12.266 1 36.22 117 GLU A CA 1
ATOM 947 C C . GLU A 1 117 ? 9.438 17.156 -12.039 1 36.22 117 GLU A C 1
ATOM 949 O O . GLU A 1 117 ? 9.211 16.391 -12.969 1 36.22 117 GLU A O 1
ATOM 954 N N . HIS A 1 118 ? 9.359 16.609 -10.852 1 35.75 118 HIS A N 1
ATOM 955 C CA . HIS A 1 118 ? 8.719 15.297 -10.805 1 35.75 118 HIS A CA 1
ATOM 956 C C . HIS A 1 118 ? 7.199 15.43 -10.914 1 35.75 118 HIS A C 1
ATOM 958 O O . HIS A 1 118 ? 6.477 14.445 -10.734 1 35.75 118 HIS A O 1
ATOM 964 N N . LEU A 1 119 ? 6.621 16.531 -10.852 1 31.17 119 LEU A N 1
ATOM 965 C CA . LEU A 1 119 ? 5.211 16.797 -11.109 1 31.17 119 LEU A CA 1
ATOM 966 C C . LEU A 1 119 ? 4.867 16.516 -12.57 1 31.17 119 LEU A C 1
ATOM 968 O O . LEU A 1 119 ? 3.725 16.719 -12.992 1 31.17 119 LEU A O 1
ATOM 972 N N . GLN A 1 120 ? 5.844 16.375 -13.508 1 24.7 120 GLN A N 1
ATOM 973 C CA . GLN A 1 120 ? 5.32 16.188 -14.852 1 24.7 120 GLN A CA 1
ATOM 974 C C . GLN A 1 120 ? 4.891 14.742 -15.078 1 24.7 120 GLN A C 1
ATOM 976 O O . GLN A 1 120 ? 5.527 13.812 -14.578 1 24.7 120 GLN A O 1
ATOM 981 N N . MET B 1 1 ? -10.945 2.373 -7.457 1 75.94 1 MET B N 1
ATOM 982 C CA . MET B 1 1 ? -10.125 3.324 -8.203 1 75.94 1 MET B CA 1
ATOM 983 C C . MET B 1 1 ? -9.367 4.246 -7.254 1 75.94 1 MET B C 1
ATOM 985 O O . MET B 1 1 ? -9.836 4.535 -6.152 1 75.94 1 MET B O 1
ATOM 989 N N . ALA B 1 2 ? -8.164 4.645 -7.711 1 83.75 2 ALA B N 1
ATOM 990 C CA . ALA B 1 2 ? -7.352 5.59 -6.941 1 83.75 2 ALA B CA 1
ATOM 991 C C . ALA B 1 2 ? -6.598 6.543 -7.859 1 83.75 2 ALA B C 1
ATOM 993 O O . ALA B 1 2 ? -6.141 6.148 -8.938 1 83.75 2 ALA B O 1
ATOM 994 N N . THR B 1 3 ? -6.637 7.863 -7.461 1 86.19 3 THR B N 1
ATOM 995 C CA . THR B 1 3 ? -5.84 8.859 -8.172 1 86.19 3 THR B CA 1
ATOM 996 C C . THR B 1 3 ? -4.957 9.633 -7.199 1 86.19 3 THR B C 1
ATOM 998 O O . THR B 1 3 ? -5.379 9.961 -6.09 1 86.19 3 THR B O 1
ATOM 1001 N N . PHE B 1 4 ? -3.707 9.844 -7.672 1 87.69 4 PHE B N 1
ATOM 1002 C CA . PHE B 1 4 ? -2.742 10.523 -6.816 1 87.69 4 PHE B CA 1
ATOM 1003 C C . PHE B 1 4 ? -2.154 11.742 -7.523 1 87.69 4 PHE B C 1
ATOM 1005 O O . PHE B 1 4 ? -1.873 11.688 -8.719 1 87.69 4 PHE B O 1
ATOM 1012 N N . GLU B 1 5 ? -2.08 12.859 -6.941 1 89.94 5 GLU B N 1
ATOM 1013 C CA . GLU B 1 5 ? -1.21 14 -7.215 1 89.94 5 GLU B CA 1
ATOM 1014 C C . GLU B 1 5 ? -0.508 14.469 -5.945 1 89.94 5 GLU B C 1
ATOM 1016 O O . GLU B 1 5 ? -1.032 14.312 -4.84 1 89.94 5 GLU B O 1
ATOM 1021 N N . PRO B 1 6 ? 0.73 14.938 -6.031 1 90.25 6 PRO B N 1
ATOM 1022 C CA . PRO B 1 6 ? 1.433 15.367 -4.82 1 90.25 6 PRO B CA 1
ATOM 1023 C C . PRO B 1 6 ? 0.553 16.203 -3.896 1 90.25 6 PRO B C 1
ATOM 1025 O O . PRO B 1 6 ? 0.012 17.234 -4.316 1 90.25 6 PRO B O 1
ATOM 1028 N N . GLY B 1 7 ? 0.427 15.742 -2.717 1 93.19 7 GLY B N 1
ATOM 1029 C CA . GLY B 1 7 ? -0.354 16.453 -1.716 1 93.19 7 GLY B CA 1
ATOM 1030 C C . GLY B 1 7 ? -1.792 15.969 -1.633 1 93.19 7 GLY B C 1
ATOM 1031 O O . GLY B 1 7 ? -2.557 16.438 -0.785 1 93.19 7 GLY B O 1
ATOM 1032 N N . HIS B 1 8 ? -2.184 15.086 -2.564 1 94.88 8 HIS B N 1
ATOM 1033 C CA . HIS B 1 8 ? -3.586 14.688 -2.615 1 94.88 8 HIS B CA 1
ATOM 1034 C C . HIS B 1 8 ? -3.734 13.258 -3.129 1 94.88 8 HIS B C 1
ATOM 1036 O O . HIS B 1 8 ? -3.172 12.906 -4.168 1 94.88 8 HIS B O 1
ATOM 1042 N N . LEU B 1 9 ? -4.496 12.406 -2.307 1 93.31 9 LEU B N 1
ATOM 1043 C CA . LEU B 1 9 ? -4.887 11.07 -2.732 1 93.31 9 LEU B CA 1
ATOM 1044 C C . LEU B 1 9 ? -6.402 10.914 -2.729 1 93.31 9 LEU B C 1
ATOM 1046 O O . LEU B 1 9 ? -7.07 11.328 -1.775 1 93.31 9 LEU B O 1
ATOM 1050 N N . HIS B 1 10 ? -6.934 10.484 -3.861 1 92.12 10 HIS B N 1
ATOM 1051 C CA . HIS B 1 10 ? -8.344 10.141 -3.973 1 92.12 10 HIS B CA 1
ATOM 1052 C C . HIS B 1 10 ? -8.539 8.641 -4.156 1 92.12 10 HIS B C 1
ATOM 1054 O O . HIS B 1 10 ? -7.973 8.047 -5.082 1 92.12 10 HIS B O 1
ATOM 1060 N N . VAL B 1 11 ? -9.281 8.008 -3.201 1 88.38 11 VAL B N 1
ATOM 1061 C CA . VAL B 1 11 ? -9.617 6.59 -3.332 1 88.38 11 VAL B CA 1
ATOM 1062 C C . VAL B 1 11 ? -11.133 6.41 -3.297 1 88.38 11 VAL B C 1
ATOM 1064 O O . VAL B 1 11 ? -11.82 7.051 -2.496 1 88.38 11 VAL B O 1
ATOM 1067 N N . GLU B 1 12 ? -11.594 5.695 -4.242 1 88.19 12 GLU B N 1
ATOM 1068 C CA . GLU B 1 12 ? -13.031 5.445 -4.254 1 88.19 12 GLU B CA 1
ATOM 1069 C C . GLU B 1 12 ? -13.336 3.986 -4.578 1 88.19 12 GLU B C 1
ATOM 1071 O O . GLU B 1 12 ? -12.578 3.336 -5.301 1 88.19 12 GLU B O 1
ATOM 1076 N N . ARG B 1 13 ? -14.289 3.428 -3.945 1 82.56 13 ARG B N 1
ATOM 1077 C CA . ARG B 1 13 ? -14.805 2.084 -4.176 1 82.56 13 ARG B CA 1
ATOM 1078 C C . ARG B 1 13 ? -16.328 2.096 -4.281 1 82.56 13 ARG B C 1
ATOM 1080 O O . ARG B 1 13 ? -17.016 2.689 -3.441 1 82.56 13 ARG B O 1
ATOM 1087 N N . HIS B 1 14 ? -16.844 1.494 -5.336 1 85.44 14 HIS B N 1
ATOM 1088 C CA . HIS B 1 14 ? -18.281 1.355 -5.531 1 85.44 14 HIS B CA 1
ATOM 1089 C C . HIS B 1 14 ? -18.734 -0.075 -5.266 1 85.44 14 HIS B C 1
ATOM 1091 O O . HIS B 1 14 ? -18.203 -1.019 -5.859 1 85.44 14 HIS B O 1
ATOM 1097 N N . ALA B 1 15 ? -19.688 -0.164 -4.387 1 81.31 15 ALA B N 1
ATOM 1098 C CA . ALA B 1 15 ? -20.219 -1.479 -4.055 1 81.31 15 ALA B CA 1
ATOM 1099 C C . ALA B 1 15 ? -20.719 -2.197 -5.305 1 81.31 15 ALA B C 1
ATOM 1101 O O . ALA B 1 15 ? -21.406 -1.605 -6.137 1 81.31 15 ALA B O 1
ATOM 1102 N N . LEU B 1 16 ? -20.328 -3.432 -5.441 1 75.75 16 LEU B N 1
ATOM 1103 C CA . LEU B 1 16 ? -20.766 -4.234 -6.578 1 75.75 16 LEU B CA 1
ATOM 1104 C C . LEU B 1 16 ? -22.109 -4.883 -6.293 1 75.75 16 LEU B C 1
ATOM 1106 O O . LEU B 1 16 ? -22.844 -5.227 -7.223 1 75.75 16 LEU B O 1
ATOM 1110 N N . ASN B 1 17 ? -22.328 -5.145 -5.027 1 79.44 17 ASN B N 1
ATOM 1111 C CA . ASN B 1 17 ? -23.594 -5.711 -4.578 1 79.44 17 ASN B CA 1
ATOM 1112 C C . ASN B 1 17 ? -23.969 -5.199 -3.191 1 79.44 17 ASN B C 1
ATOM 1114 O O . ASN B 1 17 ? -23.297 -4.324 -2.639 1 79.44 17 ASN B O 1
ATOM 1118 N N . GLU B 1 18 ? -25.109 -5.711 -2.732 1 78.88 18 GLU B N 1
ATOM 1119 C CA . GLU B 1 18 ? -25.672 -5.195 -1.488 1 78.88 18 GLU B CA 1
ATOM 1120 C C . GLU B 1 18 ? -24.812 -5.578 -0.289 1 78.88 18 GLU B C 1
ATOM 1122 O O . GLU B 1 18 ? -24.953 -5.008 0.795 1 78.88 18 GLU B O 1
ATOM 1127 N N . HIS B 1 19 ? -23.969 -6.539 -0.396 1 76.31 19 HIS B N 1
ATOM 1128 C CA . HIS B 1 19 ? -23.125 -7.004 0.704 1 76.31 19 HIS B CA 1
ATOM 1129 C C . HIS B 1 19 ? -21.75 -6.359 0.659 1 76.31 19 HIS B C 1
ATOM 1131 O O . HIS B 1 19 ? -20.906 -6.613 1.53 1 76.31 19 HIS B O 1
ATOM 1137 N N . ASP B 1 20 ? -21.609 -5.562 -0.344 1 80.06 20 ASP B N 1
ATOM 1138 C CA . ASP B 1 20 ? -20.359 -4.84 -0.505 1 80.06 20 ASP B CA 1
ATOM 1139 C C . ASP B 1 20 ? -20.469 -3.418 0.042 1 80.06 20 ASP B C 1
ATOM 1141 O O . ASP B 1 20 ? -21.5 -3.047 0.615 1 80.06 20 ASP B O 1
ATOM 1145 N N . TYR B 1 21 ? -19.422 -2.783 0.134 1 82.62 21 TYR B N 1
ATOM 1146 C CA . TYR B 1 21 ? -19.391 -1.438 0.697 1 82.62 21 TYR B CA 1
ATOM 1147 C C . TYR B 1 21 ? -18.828 -0.437 -0.303 1 82.62 21 TYR B C 1
ATOM 1149 O O . TYR B 1 21 ? -18.125 -0.818 -1.247 1 82.62 21 TYR B O 1
ATOM 1157 N N . SER B 1 22 ? -19.281 0.834 -0.15 1 88.19 22 SER B N 1
ATOM 1158 C CA . SER B 1 22 ? -18.812 1.926 -0.993 1 88.19 22 SER B CA 1
ATOM 1159 C C . SER B 1 22 ? -18.156 3.02 -0.161 1 88.19 22 SER B C 1
ATOM 1161 O O . SER B 1 22 ? -18.547 3.26 0.982 1 88.19 22 SER B O 1
ATOM 1163 N N . TYR B 1 23 ? -17.156 3.576 -0.727 1 89.81 23 TYR B N 1
ATOM 1164 C CA . TYR B 1 23 ? -16.578 4.762 -0.108 1 89.81 23 TYR B CA 1
ATOM 1165 C C . TYR B 1 23 ? -15.953 5.68 -1.158 1 89.81 23 TYR B C 1
ATOM 1167 O O . TYR B 1 23 ? -15.664 5.246 -2.275 1 89.81 23 TYR B O 1
ATOM 1175 N N . ASN B 1 24 ? -15.992 6.992 -0.908 1 94 24 ASN B N 1
ATOM 1176 C CA . ASN B 1 24 ? -15.312 8.055 -1.637 1 94 24 ASN B CA 1
ATOM 1177 C C . ASN B 1 24 ? -14.469 8.922 -0.706 1 94 24 ASN B C 1
ATOM 1179 O O . ASN B 1 24 ? -14.992 9.812 -0.032 1 94 24 ASN B O 1
ATOM 1183 N N . LEU B 1 25 ? -13.109 8.625 -0.706 1 93.62 25 LEU B N 1
ATOM 1184 C CA . LEU B 1 25 ? -12.266 9.266 0.296 1 93.62 25 LEU B CA 1
ATOM 1185 C C . LEU B 1 25 ? -11.18 10.109 -0.365 1 93.62 25 LEU B C 1
ATOM 1187 O O . LEU B 1 25 ? -10.602 9.695 -1.372 1 93.62 25 LEU B O 1
ATOM 1191 N N . HIS B 1 26 ? -10.984 11.289 0.201 1 96.06 26 HIS B N 1
ATOM 1192 C CA . HIS B 1 26 ? -9.898 12.195 -0.159 1 96.06 26 HIS B CA 1
ATOM 1193 C C . HIS B 1 26 ? -8.969 12.445 1.024 1 96.06 26 HIS B C 1
ATOM 1195 O O . HIS B 1 26 ? -9.43 12.742 2.129 1 96.06 26 HIS B O 1
ATOM 1201 N N . ILE B 1 27 ? -7.707 12.242 0.759 1 95.69 27 ILE B N 1
ATOM 1202 C CA . ILE B 1 27 ? -6.707 12.547 1.773 1 95.69 27 ILE B CA 1
ATOM 1203 C C . ILE B 1 27 ? -5.789 13.656 1.274 1 95.69 27 ILE B C 1
ATOM 1205 O O . ILE B 1 27 ? -5.043 13.469 0.31 1 95.69 27 ILE B O 1
ATOM 1209 N N . ASP B 1 28 ? -5.879 14.805 1.837 1 97.06 28 ASP B N 1
ATOM 1210 C CA . ASP B 1 28 ? -4.93 15.891 1.621 1 97.06 28 ASP B CA 1
ATOM 1211 C C . ASP B 1 28 ? -3.881 15.93 2.729 1 97.06 28 ASP B C 1
ATOM 1213 O O . ASP B 1 28 ? -4.18 15.633 3.887 1 97.06 28 ASP B O 1
ATOM 1217 N N . TYR B 1 29 ? -2.703 16.25 2.336 1 97.19 29 TYR B N 1
ATOM 1218 C CA . TYR B 1 29 ? -1.66 16.266 3.354 1 97.19 29 TYR B CA 1
ATOM 1219 C C . TYR B 1 29 ? -0.62 17.344 3.051 1 97.19 29 TYR B C 1
ATOM 1221 O O . TYR B 1 29 ? -0.404 17.688 1.89 1 97.19 29 TYR B O 1
ATOM 1229 N N . GLU B 1 30 ? -0.036 17.906 4.074 1 95.94 30 GLU B N 1
ATOM 1230 C CA . GLU B 1 30 ? 1.038 18.891 3.975 1 95.94 30 GLU B CA 1
ATOM 1231 C C . GLU B 1 30 ? 1.979 18.812 5.172 1 95.94 30 GLU B C 1
ATOM 1233 O O . GLU B 1 30 ? 1.562 18.438 6.27 1 95.94 30 GLU B O 1
ATOM 1238 N N . VAL B 1 31 ? 3.215 19.141 4.918 1 95.94 31 VAL B N 1
ATOM 1239 C CA . VAL B 1 31 ? 4.18 19.219 6.008 1 95.94 31 VAL B CA 1
ATOM 1240 C C . VAL B 1 31 ? 3.734 20.281 7.012 1 95.94 31 VAL B C 1
ATOM 1242 O O . VAL B 1 31 ? 3.281 21.359 6.629 1 95.94 31 VAL B O 1
ATOM 1245 N N . SER B 1 32 ? 3.785 19.891 8.227 1 95.5 32 SER B N 1
ATOM 1246 C CA . SER B 1 32 ? 3.379 20.812 9.281 1 95.5 32 SER B CA 1
ATOM 1247 C C . SER B 1 32 ? 4.258 20.656 10.516 1 95.5 32 SER B C 1
ATOM 1249 O O . SER B 1 32 ? 5.035 19.719 10.625 1 95.5 32 SER B O 1
ATOM 1251 N N . GLN B 1 33 ? 4.191 21.688 11.359 1 95.44 33 GLN B N 1
ATOM 1252 C CA . GLN B 1 33 ? 4.875 21.672 12.648 1 95.44 33 GLN B CA 1
ATOM 1253 C C . GLN B 1 33 ? 3.879 21.594 13.805 1 95.44 33 GLN B C 1
ATOM 1255 O O . GLN B 1 33 ? 2.99 22.438 13.922 1 95.44 33 GLN B O 1
ATOM 1260 N N . ASP B 1 34 ? 4.008 20.531 14.57 1 94.62 34 ASP B N 1
ATOM 1261 C CA . ASP B 1 34 ? 3.186 20.391 15.773 1 94.62 34 ASP B CA 1
ATOM 1262 C C . ASP B 1 34 ? 3.922 20.922 17 1 94.62 34 ASP B C 1
ATOM 1264 O O . ASP B 1 34 ? 5.109 20.641 17.188 1 94.62 34 ASP B O 1
ATOM 1268 N N . PRO B 1 35 ? 3.242 21.734 17.734 1 94.06 35 PRO B N 1
ATOM 1269 C CA . PRO B 1 35 ? 3.895 22.344 18.891 1 94.06 35 PRO B CA 1
ATOM 1270 C C . PRO B 1 35 ? 4.504 21.312 19.828 1 94.06 35 PRO B C 1
ATOM 1272 O O . PRO B 1 35 ? 5.508 21.594 20.5 1 94.06 35 PRO B O 1
ATOM 1275 N N . LYS B 1 36 ? 4 20.109 19.922 1 94.25 36 LYS B N 1
ATOM 1276 C CA . LYS B 1 36 ? 4.445 19.094 20.875 1 94.25 36 LYS B CA 1
ATOM 1277 C C . LYS B 1 36 ? 5.277 18.016 20.172 1 94.25 36 LYS B C 1
ATOM 1279 O O . LYS B 1 36 ? 6.324 17.609 20.672 1 94.25 36 LYS B O 1
ATOM 1284 N N . GLU B 1 37 ? 4.93 17.672 18.953 1 93.81 37 GLU B N 1
ATOM 1285 C CA . GLU B 1 37 ? 5.504 16.5 18.312 1 93.81 37 GLU B CA 1
ATOM 1286 C C . GLU B 1 37 ? 6.527 16.891 17.25 1 93.81 37 GLU B C 1
ATOM 1288 O O . GLU B 1 37 ? 7.219 16.031 16.703 1 93.81 37 GLU B O 1
ATOM 1293 N N . GLY B 1 38 ? 6.645 18.156 16.984 1 94.38 38 GLY B N 1
ATOM 1294 C CA . GLY B 1 38 ? 7.629 18.625 16.016 1 94.38 38 GLY B CA 1
ATOM 1295 C C . GLY B 1 38 ? 7.16 18.516 14.586 1 94.38 38 GLY B C 1
ATOM 1296 O O . GLY B 1 38 ? 5.977 18.703 14.297 1 94.38 38 GLY B O 1
ATOM 1297 N N . LYS B 1 39 ? 8.117 18.281 13.695 1 94.81 39 LYS B N 1
ATOM 1298 C CA . LYS B 1 39 ? 7.832 18.203 12.266 1 94.81 39 LYS B CA 1
ATOM 1299 C C . LYS B 1 39 ? 7.078 16.922 11.93 1 94.81 39 LYS B C 1
ATOM 1301 O O . LYS B 1 39 ? 7.402 15.852 12.438 1 94.81 39 LYS B O 1
ATOM 1306 N N . GLY B 1 40 ? 6.086 17.125 11.148 1 96 40 GLY B N 1
ATOM 1307 C CA . GLY B 1 40 ? 5.309 15.984 10.695 1 96 40 GLY B CA 1
ATOM 1308 C C . GLY B 1 40 ? 4.375 16.312 9.547 1 96 40 GLY B C 1
ATOM 1309 O O . GLY B 1 40 ? 4.676 17.188 8.727 1 96 40 GLY B O 1
ATOM 1310 N N . MET B 1 41 ? 3.396 15.453 9.367 1 96.5 41 MET B N 1
ATOM 1311 C CA . MET B 1 41 ? 2.43 15.609 8.281 1 96.5 41 MET B CA 1
ATOM 1312 C C . MET B 1 41 ? 1.024 15.828 8.836 1 96.5 41 MET B C 1
ATOM 1314 O O . MET B 1 41 ? 0.588 15.109 9.734 1 96.5 41 MET B O 1
ATOM 1318 N N . LEU B 1 42 ? 0.413 16.938 8.391 1 97.69 42 LEU B N 1
ATOM 1319 C CA . LEU B 1 42 ? -1.007 17.141 8.656 1 97.69 42 LEU B CA 1
ATOM 1320 C C . LEU B 1 42 ? -1.859 16.531 7.547 1 97.69 42 LEU B C 1
ATOM 1322 O O . LEU B 1 42 ? -1.668 16.844 6.371 1 97.69 42 LEU B O 1
ATOM 1326 N N . PHE B 1 43 ? -2.811 15.617 7.957 1 97.44 43 PHE B N 1
ATOM 1327 C CA . PHE B 1 43 ? -3.701 14.945 7.02 1 97.44 43 PHE B CA 1
ATOM 1328 C C . PHE B 1 43 ? -5.137 15.43 7.191 1 97.44 43 PHE B C 1
ATOM 1330 O O . PHE B 1 43 ? -5.602 15.617 8.32 1 97.44 43 PHE B O 1
ATOM 1337 N N . LYS B 1 44 ? -5.715 15.648 6.086 1 98 44 LYS B N 1
ATOM 1338 C CA . LYS B 1 44 ? -7.145 15.953 6.047 1 98 44 LYS B CA 1
ATOM 1339 C C . LYS B 1 44 ? -7.91 14.883 5.273 1 98 44 LYS B C 1
ATOM 1341 O O . LYS B 1 44 ? -7.715 14.727 4.066 1 98 44 LYS B O 1
ATOM 1346 N N . LEU B 1 45 ? -8.727 14.172 5.984 1 97.56 45 LEU B N 1
ATOM 1347 C CA . LEU B 1 45 ? -9.539 13.109 5.41 1 97.56 45 LEU B CA 1
ATOM 1348 C C . LEU B 1 45 ? -10.977 13.57 5.211 1 97.56 45 LEU B C 1
ATOM 1350 O O . LEU B 1 45 ? -11.641 13.969 6.172 1 97.56 45 LEU B O 1
ATOM 1354 N N . HIS B 1 46 ? -11.422 13.609 3.951 1 98.06 46 HIS B N 1
ATOM 1355 C CA . HIS B 1 46 ? -12.805 13.992 3.701 1 98.06 46 HIS B CA 1
ATOM 1356 C C . HIS B 1 46 ? -13.414 13.172 2.566 1 98.06 46 HIS B C 1
ATOM 1358 O O . HIS B 1 46 ? -12.688 12.555 1.786 1 98.06 46 HIS B O 1
ATOM 1364 N N . GLY B 1 47 ? -14.789 13.195 2.447 1 97.38 47 GLY B N 1
ATOM 1365 C CA . GLY B 1 47 ? -15.531 12.375 1.506 1 97.38 47 GLY B CA 1
ATOM 1366 C C . GLY B 1 47 ? -16.719 11.664 2.141 1 97.38 47 GLY B C 1
ATOM 1367 O O . GLY B 1 47 ? -17.484 12.273 2.887 1 97.38 47 GLY B O 1
ATOM 1368 N N . SER B 1 48 ? -16.812 10.258 1.773 1 97.06 48 SER B N 1
ATOM 1369 C CA . SER B 1 48 ? -17.953 9.547 2.309 1 97.06 48 SER B CA 1
ATOM 1370 C C . SER B 1 48 ? -17.688 8.047 2.408 1 97.06 48 SER B C 1
ATOM 1372 O O . SER B 1 48 ? -16.891 7.504 1.636 1 97.06 48 SER B O 1
ATOM 1374 N N . VAL B 1 49 ? -18.281 7.488 3.432 1 94.75 49 VAL B N 1
ATOM 1375 C CA . VAL B 1 49 ? -18.297 6.039 3.605 1 94.75 49 VAL B CA 1
ATOM 1376 C C . VAL B 1 49 ? -19.75 5.555 3.713 1 94.75 49 VAL B C 1
ATOM 1378 O O . VAL B 1 49 ? -20.484 5.973 4.609 1 94.75 49 VAL B O 1
ATOM 1381 N N . GLN B 1 50 ? -20.125 4.703 2.789 1 93.94 50 GLN B N 1
ATOM 1382 C CA . GLN B 1 50 ? -21.484 4.18 2.762 1 93.94 50 GLN B CA 1
ATOM 1383 C C . GLN B 1 50 ? -22.5 5.312 2.797 1 93.94 50 GLN B C 1
ATOM 1385 O O . GLN B 1 50 ? -23.484 5.246 3.541 1 93.94 50 GLN B O 1
ATOM 1390 N N . GLY B 1 51 ? -22.188 6.359 2.156 1 93.06 51 GLY B N 1
ATOM 1391 C CA . GLY B 1 51 ? -23.109 7.477 1.994 1 93.06 51 GLY B CA 1
ATOM 1392 C C . GLY B 1 51 ? -23.031 8.477 3.133 1 93.06 51 GLY B C 1
ATOM 1393 O O . GLY B 1 51 ? -23.734 9.492 3.121 1 93.06 51 GLY B O 1
ATOM 1394 N N . LYS B 1 52 ? -22.266 8.227 4.156 1 95.69 52 LYS B N 1
ATOM 1395 C CA . LYS B 1 52 ? -22.078 9.141 5.281 1 95.69 52 LYS B CA 1
ATOM 1396 C C . LYS B 1 52 ? -20.844 10.016 5.094 1 95.69 52 LYS B C 1
ATOM 1398 O O . LYS B 1 52 ? -19.734 9.508 4.965 1 95.69 52 LYS B O 1
ATOM 1403 N N . ASP B 1 53 ? -21.094 11.312 5.18 1 97.12 53 ASP B N 1
ATOM 1404 C CA . ASP B 1 53 ? -20 12.25 4.988 1 97.12 53 ASP B CA 1
ATOM 1405 C C . ASP B 1 53 ? -19.062 12.258 6.199 1 97.12 53 ASP B C 1
ATOM 1407 O O . ASP B 1 53 ? -19.516 12.133 7.34 1 97.12 53 ASP B O 1
ATOM 1411 N N . LEU B 1 54 ? -17.828 12.391 5.918 1 96.62 54 LEU B N 1
ATOM 1412 C CA . LEU B 1 54 ? -16.844 12.555 6.984 1 96.62 54 LEU B CA 1
ATOM 1413 C C . LEU B 1 54 ? -15.844 13.648 6.637 1 96.62 54 LEU B C 1
ATOM 1415 O O . LEU B 1 54 ? -15.555 13.883 5.461 1 96.62 54 LEU B O 1
ATOM 1419 N N . LYS B 1 55 ? -15.391 14.391 7.605 1 97.81 55 LYS B N 1
ATOM 1420 C CA . LYS B 1 55 ? -14.336 15.398 7.566 1 97.81 55 LYS B CA 1
ATOM 1421 C C . LYS B 1 55 ? -13.516 15.398 8.859 1 97.81 55 LYS B C 1
ATOM 1423 O O . LYS B 1 55 ? -14.016 15.805 9.914 1 97.81 55 LYS B O 1
ATOM 1428 N N . GLU B 1 56 ? -12.32 14.836 8.727 1 97.75 56 GLU B N 1
ATOM 1429 C CA . GLU B 1 56 ? -11.453 14.672 9.883 1 97.75 56 GLU B CA 1
ATOM 1430 C C . GLU B 1 56 ? -10.031 15.125 9.578 1 97.75 56 GLU B C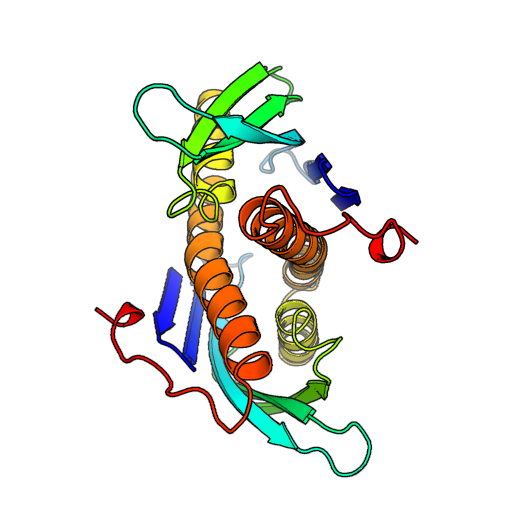 1
ATOM 1432 O O . GLU B 1 56 ? -9.641 15.219 8.414 1 97.75 56 GLU B O 1
ATOM 1437 N N . GLU B 1 57 ? -9.391 15.516 10.57 1 97.19 57 GLU B N 1
ATOM 1438 C CA . GLU B 1 57 ? -7.969 15.844 10.438 1 97.19 57 GLU B CA 1
ATOM 1439 C C . GLU B 1 57 ? -7.141 15.148 11.516 1 97.19 57 GLU B C 1
ATOM 1441 O O . GLU B 1 57 ? -7.621 14.93 12.633 1 97.19 57 GLU B O 1
ATOM 1446 N N . PHE B 1 58 ? -5.941 14.805 11.117 1 96.75 58 PHE B N 1
ATOM 1447 C CA . PHE B 1 58 ? -5.027 14.227 12.102 1 96.75 58 PHE B CA 1
ATOM 1448 C C . PHE B 1 58 ? -3.58 14.523 11.727 1 96.75 58 PHE B C 1
ATOM 1450 O O . PHE B 1 58 ? -3.273 14.758 10.555 1 96.75 58 PHE B O 1
ATOM 1457 N N . PHE B 1 59 ? -2.754 14.617 12.727 1 97 59 PHE B N 1
ATOM 1458 C CA . PHE B 1 59 ? -1.328 14.883 12.57 1 97 59 PHE B CA 1
ATOM 1459 C C . PHE B 1 59 ? -0.51 13.648 12.953 1 97 59 PHE B C 1
ATOM 1461 O O . PHE B 1 59 ? -0.829 12.961 13.922 1 97 59 PHE B O 1
ATOM 1468 N N . LEU B 1 60 ? 0.5 13.359 12.109 1 95.62 60 LEU B N 1
ATOM 1469 C CA . LEU B 1 60 ? 1.482 12.336 12.438 1 95.62 60 LEU B CA 1
ATOM 1470 C C . LEU B 1 60 ? 2.896 12.898 12.398 1 95.62 60 LEU B C 1
ATOM 1472 O O . LEU B 1 60 ? 3.281 13.555 11.422 1 95.62 60 LEU B O 1
ATOM 1476 N N . PRO B 1 61 ? 3.682 12.648 13.484 1 95.25 61 PRO B N 1
ATOM 1477 C CA . PRO B 1 61 ? 5.086 13.07 13.43 1 95.25 61 PRO B CA 1
ATOM 1478 C C . PRO B 1 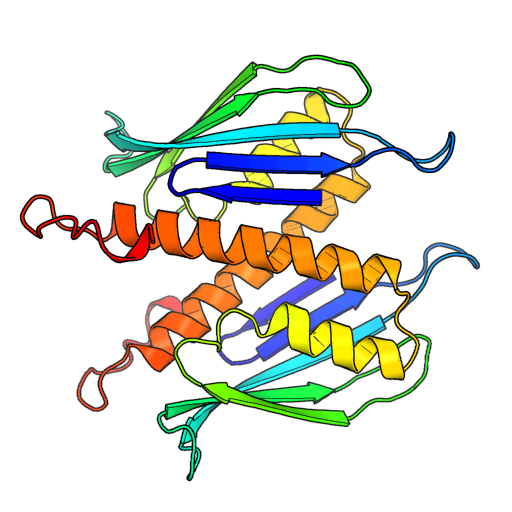61 ? 5.879 12.32 12.359 1 95.25 61 PRO B C 1
ATOM 1480 O O . PRO B 1 61 ? 5.418 11.305 11.844 1 95.25 61 PRO B O 1
ATOM 1483 N N . LYS B 1 62 ? 7.055 12.844 11.984 1 90.12 62 LYS B N 1
ATOM 1484 C CA . LYS B 1 62 ? 7.871 12.375 10.867 1 90.12 62 LYS B CA 1
ATOM 1485 C C . LYS B 1 62 ? 8.062 10.867 10.922 1 90.12 62 LYS B C 1
ATOM 1487 O O . LYS B 1 62 ? 7.949 10.18 9.898 1 90.12 62 LYS B O 1
ATOM 1492 N N . ASP B 1 63 ? 8.281 10.336 12.117 1 85.62 63 ASP B N 1
ATOM 1493 C CA . ASP B 1 63 ? 8.633 8.922 12.25 1 85.62 63 ASP B CA 1
ATOM 1494 C C . ASP B 1 63 ? 7.395 8.039 12.148 1 85.62 63 ASP B C 1
ATOM 1496 O O . ASP B 1 63 ? 7.504 6.82 11.992 1 85.62 63 ASP B O 1
ATOM 1500 N N . GLN B 1 64 ? 6.164 8.703 12.164 1 88.44 64 GLN B N 1
ATOM 1501 C CA . GLN B 1 64 ? 4.918 7.945 12.109 1 88.44 64 GLN B CA 1
ATOM 1502 C C . GLN B 1 64 ? 4.113 8.297 10.859 1 88.44 64 GLN B C 1
ATOM 1504 O O . GLN B 1 64 ? 3.1 7.656 10.562 1 88.44 64 GLN B O 1
ATOM 1509 N N . ALA B 1 65 ? 4.547 9.25 10.117 1 88.62 65 ALA B N 1
ATOM 1510 C CA . ALA B 1 65 ? 3.779 9.781 8.992 1 88.62 65 ALA B CA 1
ATOM 1511 C C . ALA B 1 65 ? 3.52 8.703 7.941 1 88.62 65 ALA B C 1
ATOM 1513 O O . ALA B 1 65 ? 2.529 8.766 7.211 1 88.62 65 ALA B O 1
ATOM 1514 N N . PHE B 1 66 ? 4.312 7.645 7.934 1 80.62 66 PHE B N 1
ATOM 1515 C CA . PHE B 1 66 ? 4.188 6.59 6.93 1 80.62 66 PHE B CA 1
ATOM 1516 C C . PHE B 1 66 ? 3.061 5.633 7.285 1 80.62 66 PHE B C 1
ATOM 1518 O O . PHE B 1 66 ? 2.648 4.812 6.461 1 80.62 66 PHE B O 1
ATOM 1525 N N . ASP B 1 67 ? 2.512 5.793 8.5 1 82.12 67 ASP B N 1
ATOM 1526 C CA . ASP B 1 67 ? 1.386 4.973 8.945 1 82.12 67 ASP B CA 1
ATOM 1527 C C . ASP B 1 67 ? 0.057 5.676 8.672 1 82.12 67 ASP B C 1
ATOM 1529 O O . ASP B 1 67 ? -0.965 5.328 9.266 1 82.12 67 ASP B O 1
ATOM 1533 N N . PHE B 1 68 ? 0.016 6.629 7.809 1 88.62 68 PHE B N 1
ATOM 1534 C CA . PHE B 1 68 ? -1.146 7.48 7.594 1 88.62 68 PHE B CA 1
ATOM 1535 C C . PHE B 1 68 ? -2.338 6.664 7.113 1 88.62 68 PHE B C 1
ATOM 1537 O O . PHE B 1 68 ? -3.486 6.977 7.434 1 88.62 68 PHE B O 1
ATOM 1544 N N . ALA B 1 69 ? -2.068 5.637 6.293 1 85.38 69 ALA B N 1
ATOM 1545 C CA . ALA B 1 69 ? -3.162 4.859 5.719 1 85.38 69 ALA B CA 1
ATOM 1546 C C . ALA B 1 69 ? -3.938 4.117 6.805 1 85.38 69 ALA B C 1
ATOM 1548 O O . ALA B 1 69 ? -5.172 4.102 6.793 1 85.38 69 ALA B O 1
ATOM 1549 N N . ARG B 1 70 ? -3.232 3.518 7.676 1 82.88 70 ARG B 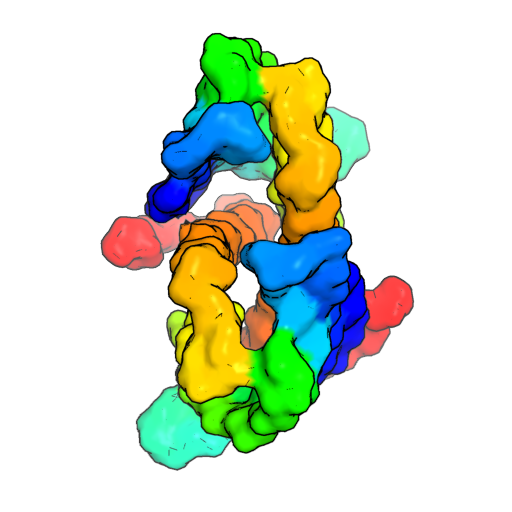N 1
ATOM 1550 C CA . ARG B 1 70 ? -3.861 2.824 8.797 1 82.88 70 ARG B CA 1
ATOM 1551 C C . ARG B 1 70 ? -4.707 3.783 9.625 1 82.88 70 ARG B C 1
ATOM 1553 O O . ARG B 1 70 ? -5.832 3.455 10.008 1 82.88 70 ARG B O 1
ATOM 1560 N N . HIS B 1 71 ? -4.191 4.938 9.945 1 88.75 71 HIS B N 1
ATOM 1561 C CA . HIS B 1 71 ? -4.914 5.941 10.719 1 88.75 71 HIS B CA 1
ATOM 1562 C C . HIS B 1 71 ? -6.172 6.395 9.992 1 88.75 71 HIS B C 1
ATOM 1564 O O . HIS B 1 71 ? -7.246 6.48 10.594 1 88.75 71 HIS B O 1
ATOM 1570 N N . ALA B 1 72 ? -6.031 6.691 8.703 1 90.38 72 ALA B N 1
ATOM 1571 C CA . ALA B 1 72 ? -7.168 7.133 7.895 1 90.38 72 ALA B CA 1
ATOM 1572 C C . ALA B 1 72 ? -8.273 6.078 7.879 1 90.38 72 ALA B C 1
ATOM 1574 O O . ALA B 1 72 ? -9.453 6.402 8.039 1 90.38 72 ALA B O 1
ATOM 1575 N N . MET B 1 73 ? -7.938 4.812 7.719 1 87.56 73 MET B N 1
ATOM 1576 C CA . MET B 1 73 ? -8.93 3.742 7.672 1 87.56 73 MET B CA 1
ATOM 1577 C C . MET B 1 73 ? -9.594 3.555 9.031 1 87.56 73 MET B C 1
ATOM 1579 O O . MET B 1 73 ? -10.789 3.262 9.102 1 87.56 73 MET B O 1
ATOM 1583 N N . ASN B 1 74 ? -8.758 3.656 10.078 1 88.56 74 ASN B N 1
ATOM 1584 C CA . ASN B 1 74 ? -9.328 3.594 11.422 1 88.56 74 ASN B CA 1
ATOM 1585 C C . ASN B 1 74 ? -10.375 4.684 11.633 1 88.56 74 ASN B C 1
ATOM 1587 O O . ASN B 1 74 ? -11.43 4.434 12.219 1 88.56 74 ASN B O 1
ATOM 1591 N N . ILE B 1 75 ? -10.125 5.84 11.172 1 93.44 75 ILE B N 1
ATOM 1592 C CA . ILE B 1 75 ? -11.078 6.941 11.273 1 93.44 75 ILE B CA 1
ATOM 1593 C C . ILE B 1 75 ? -12.32 6.625 10.445 1 93.44 75 ILE B C 1
ATOM 1595 O O . ILE B 1 75 ? -13.445 6.805 10.914 1 93.44 75 ILE B O 1
ATOM 1599 N N . ALA B 1 76 ? -12.133 6.16 9.227 1 92.38 76 ALA B N 1
ATOM 1600 C CA . ALA B 1 76 ? -13.234 5.852 8.32 1 92.38 76 ALA B CA 1
ATOM 1601 C C . ALA B 1 76 ? -14.156 4.793 8.93 1 92.38 76 ALA B C 1
ATOM 1603 O O . ALA B 1 76 ? -15.352 4.762 8.633 1 92.38 76 ALA B O 1
ATOM 1604 N N . GLN B 1 77 ? -13.586 3.932 9.758 1 91.38 77 GLN B N 1
ATOM 1605 C CA . GLN B 1 77 ? -14.383 2.895 10.406 1 91.38 77 GLN B CA 1
ATOM 1606 C C . GLN B 1 77 ? -15.477 3.504 11.281 1 91.38 77 GLN B C 1
ATOM 1608 O O . GLN B 1 77 ? -16.578 2.965 11.367 1 91.38 77 GLN B O 1
ATOM 1613 N N . LYS B 1 78 ? -15.141 4.613 11.883 1 94 78 LYS B N 1
ATOM 1614 C CA . LYS B 1 78 ? -16.109 5.309 12.719 1 94 78 LYS B CA 1
ATOM 1615 C C . LYS B 1 78 ? -17.312 5.789 11.898 1 94 78 LYS B C 1
ATOM 1617 O O . LYS B 1 78 ? -18.359 6.109 12.453 1 94 78 LYS B O 1
ATOM 1622 N N . TYR B 1 79 ? -17.172 5.816 10.625 1 95 79 TYR B N 1
ATOM 1623 C CA . TYR B 1 79 ? -18.219 6.336 9.75 1 95 79 TYR B CA 1
ATOM 1624 C C . TYR B 1 79 ? -18.828 5.227 8.906 1 95 79 TYR B C 1
ATOM 1626 O O . TYR B 1 79 ? -19.547 5.496 7.941 1 95 79 TYR B O 1
ATOM 1634 N N . GLY B 1 80 ? -18.391 4.008 9.234 1 92.06 80 GLY B N 1
ATOM 1635 C CA . GLY B 1 80 ? -19.109 2.9 8.609 1 92.06 80 GLY B CA 1
ATOM 1636 C C . GLY B 1 80 ? -18.203 1.996 7.797 1 92.06 80 GLY B C 1
ATOM 1637 O O . GLY B 1 80 ? -18.656 1.029 7.188 1 92.06 80 GLY B O 1
ATOM 1638 N N . MET B 1 81 ? -16.984 2.291 7.637 1 87.94 81 MET B N 1
ATOM 1639 C CA . MET B 1 81 ? -16.062 1.384 6.969 1 87.94 81 MET B CA 1
ATOM 1640 C C . MET B 1 81 ? -16.016 0.033 7.676 1 87.94 81 MET B C 1
ATOM 1642 O O . MET B 1 81 ? -15.828 -0.029 8.891 1 87.94 81 MET B O 1
ATOM 1646 N N . PRO B 1 82 ? -16.234 -0.964 6.875 1 85.31 82 PRO B N 1
ATOM 1647 C CA . PRO B 1 82 ? -16.188 -2.285 7.504 1 85.31 82 PRO B CA 1
ATOM 1648 C C . PRO B 1 82 ? -14.828 -2.584 8.133 1 85.31 82 PRO B C 1
ATOM 1650 O O . PRO B 1 82 ? -13.797 -2.172 7.602 1 85.31 82 PRO B O 1
ATOM 1653 N N . LYS B 1 83 ? -14.867 -3.361 9.188 1 77.81 83 LYS B N 1
ATOM 1654 C CA . LYS B 1 83 ? -13.648 -3.719 9.914 1 77.81 83 LYS B CA 1
ATOM 1655 C C . LYS B 1 83 ? -12.664 -4.449 9.008 1 77.81 83 LYS B C 1
ATOM 1657 O O . LYS B 1 83 ? -11.453 -4.254 9.117 1 77.81 83 LYS B O 1
ATOM 1662 N N . MET B 1 84 ? -13.227 -5.27 8.164 1 69.19 84 MET B N 1
ATOM 1663 C CA . MET B 1 84 ? -12.375 -6.043 7.262 1 69.19 84 MET B CA 1
ATOM 1664 C C . MET B 1 84 ? -11.586 -5.125 6.336 1 69.19 84 MET B C 1
ATOM 1666 O O . MET B 1 84 ? -10.422 -5.395 6.031 1 69.19 84 MET B O 1
ATOM 1670 N N . ALA B 1 85 ? -12.18 -4.125 5.887 1 69.44 85 ALA B N 1
ATOM 1671 C CA . ALA B 1 85 ? -11.516 -3.156 5.023 1 69.44 85 ALA B CA 1
ATOM 1672 C C . ALA B 1 85 ? -10.391 -2.438 5.77 1 69.44 85 ALA B C 1
ATOM 1674 O O . ALA B 1 85 ? -9.336 -2.16 5.199 1 69.44 85 ALA B O 1
ATOM 1675 N N . VAL B 1 86 ? -10.578 -2.238 7.039 1 66.69 86 VAL B N 1
ATOM 1676 C CA . VAL B 1 86 ? -9.594 -1.579 7.898 1 66.69 86 VAL B CA 1
ATOM 1677 C C . VAL B 1 86 ? -8.398 -2.502 8.125 1 66.69 86 VAL B C 1
ATOM 1679 O O . VAL B 1 86 ? -7.25 -2.064 8.07 1 66.69 86 VAL B O 1
ATOM 1682 N N . LEU B 1 87 ? -8.75 -3.709 8.367 1 61.31 87 LEU B N 1
ATOM 1683 C CA . LEU B 1 87 ? -7.695 -4.688 8.602 1 61.31 87 LEU B CA 1
ATOM 1684 C C . LEU B 1 87 ? -6.785 -4.816 7.387 1 61.31 87 LEU B C 1
ATOM 1686 O O . LEU B 1 87 ? -5.574 -4.996 7.531 1 61.31 87 LEU B O 1
ATOM 1690 N N . ASN B 1 88 ? -7.34 -4.664 6.293 1 63.53 88 ASN B N 1
ATOM 1691 C CA . ASN B 1 88 ? -6.523 -4.645 5.086 1 63.53 88 ASN B CA 1
ATOM 1692 C C . ASN B 1 88 ? -5.578 -3.443 5.07 1 63.53 88 ASN B C 1
ATOM 1694 O O . ASN B 1 88 ? -4.52 -3.49 4.438 1 63.53 88 ASN B O 1
ATOM 1698 N N . GLY B 1 89 ? -5.926 -2.543 5.852 1 59.34 89 GLY B N 1
ATOM 1699 C CA . GLY B 1 89 ? -5.051 -1.4 6.066 1 59.34 89 GLY B CA 1
ATOM 1700 C C . GLY B 1 89 ? -3.754 -1.762 6.77 1 59.34 89 GLY B C 1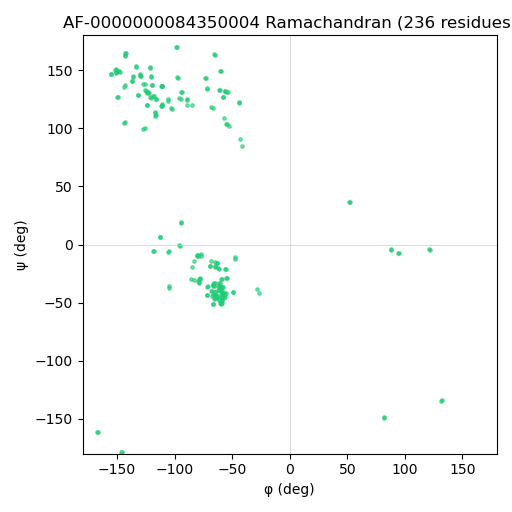
ATOM 1701 O O . GLY B 1 89 ? -2.711 -1.163 6.504 1 59.34 89 GLY B O 1
ATOM 1702 N N . SER B 1 90 ? -3.842 -2.732 7.695 1 55.81 90 SER B N 1
ATOM 1703 C CA . SER B 1 90 ? -2.633 -3.219 8.352 1 55.81 90 SER B CA 1
ATOM 1704 C C . SER B 1 90 ? -1.646 -3.795 7.344 1 55.81 90 SER B C 1
ATOM 1706 O O . SER B 1 90 ? -0.433 -3.631 7.492 1 55.81 90 SER B O 1
ATOM 1708 N N . MET B 1 91 ? -2.16 -4.441 6.359 1 64.06 91 MET B N 1
ATOM 1709 C CA . MET B 1 91 ? -1.317 -4.91 5.266 1 64.06 91 MET B CA 1
ATOM 1710 C C . MET B 1 91 ? -0.538 -3.758 4.645 1 64.06 91 MET B C 1
ATOM 1712 O O . MET B 1 91 ? 0.618 -3.926 4.25 1 64.06 91 MET B O 1
ATOM 1716 N N . HIS B 1 92 ? -1.127 -2.67 4.918 1 72.62 92 HIS B N 1
ATOM 1717 C CA . HIS B 1 92 ? -0.51 -1.488 4.328 1 72.62 92 HIS B CA 1
ATOM 1718 C C . HIS B 1 92 ? 0.727 -1.062 5.109 1 72.62 92 HIS B C 1
ATOM 1720 O O . HIS B 1 92 ? 1.722 -0.63 4.523 1 72.62 92 HIS B O 1
ATOM 1726 N N . LYS B 1 93 ? 0.685 -1.36 6.367 1 71.94 93 LYS B N 1
ATOM 1727 C CA . LYS B 1 93 ? 1.849 -0.998 7.172 1 71.94 93 LYS B CA 1
ATOM 1728 C C . LYS B 1 93 ? 3.072 -1.812 6.762 1 71.94 93 LYS B C 1
ATOM 1730 O O . LYS B 1 93 ? 4.16 -1.26 6.582 1 71.94 93 LYS B O 1
ATOM 1735 N N . GLN B 1 94 ? 2.914 -3.109 6.715 1 75.56 94 GLN B N 1
ATOM 1736 C CA . GLN B 1 94 ? 4.004 -3.992 6.312 1 75.56 94 GLN B CA 1
ATOM 1737 C C . GLN B 1 94 ? 4.512 -3.639 4.918 1 75.56 94 GLN B C 1
ATOM 1739 O O . GLN B 1 94 ? 5.723 -3.652 4.668 1 75.56 94 GLN B O 1
ATOM 1744 N N . TYR B 1 95 ? 3.578 -3.277 4.164 1 79.19 95 TYR B N 1
ATOM 1745 C CA . TYR B 1 95 ? 3.906 -2.869 2.801 1 79.19 95 TYR B CA 1
ATOM 1746 C C . TYR B 1 95 ? 4.715 -1.576 2.799 1 79.19 95 TYR B C 1
ATOM 1748 O O . TYR B 1 95 ? 5.699 -1.455 2.068 1 79.19 95 TYR B O 1
ATOM 1756 N N . ASP B 1 96 ? 4.332 -0.647 3.557 1 78.44 96 ASP B N 1
ATOM 1757 C CA . ASP B 1 96 ? 5.062 0.609 3.689 1 78.44 96 ASP B CA 1
ATOM 1758 C C . ASP B 1 96 ? 6.496 0.365 4.164 1 78.44 96 ASP B C 1
ATOM 1760 O O . ASP B 1 96 ? 7.434 0.996 3.674 1 78.44 96 ASP B O 1
ATOM 1764 N N . LEU B 1 97 ? 6.629 -0.532 5.094 1 80.31 97 LEU B N 1
ATOM 1765 C CA . LEU B 1 97 ? 7.949 -0.858 5.613 1 80.31 97 LEU B CA 1
ATOM 1766 C C . LEU B 1 97 ? 8.82 -1.482 4.531 1 80.31 97 LEU B C 1
ATOM 1768 O O . LEU B 1 97 ? 10.008 -1.169 4.426 1 80.31 97 LEU B O 1
ATOM 1772 N N . MET B 1 98 ? 8.164 -2.348 3.766 1 84.75 98 MET B N 1
ATOM 1773 C CA . MET B 1 98 ? 8.906 -2.924 2.65 1 84.75 98 MET B CA 1
ATOM 1774 C C . MET B 1 98 ? 9.32 -1.845 1.654 1 84.75 98 MET B C 1
ATOM 1776 O O . MET B 1 98 ? 10.453 -1.842 1.17 1 84.75 98 MET B O 1
ATOM 1780 N N . PHE B 1 99 ? 8.453 -0.988 1.352 1 81.81 99 PHE B N 1
ATOM 1781 C CA . PHE B 1 99 ? 8.734 0.09 0.41 1 81.81 99 PHE B CA 1
ATOM 1782 C C . PHE B 1 99 ? 9.898 0.946 0.892 1 81.81 99 PHE B C 1
ATOM 1784 O O . PHE B 1 99 ? 10.805 1.265 0.118 1 81.81 99 PHE B O 1
ATOM 1791 N N . GLU B 1 100 ? 9.828 1.37 2.107 1 80.75 100 GLU B N 1
ATOM 1792 C CA . GLU B 1 100 ? 10.922 2.15 2.684 1 80.75 100 GLU B CA 1
ATOM 1793 C C . GLU B 1 100 ? 12.25 1.398 2.588 1 80.75 100 GLU B C 1
ATOM 1795 O O . GLU B 1 100 ? 13.289 1.995 2.295 1 80.75 100 GLU B O 1
ATOM 1800 N N . ASP B 1 101 ? 12.219 0.107 2.861 1 85.19 101 ASP B N 1
ATOM 1801 C CA . ASP B 1 101 ? 13.43 -0.71 2.797 1 85.19 101 ASP B CA 1
ATOM 1802 C C . ASP B 1 101 ? 13.961 -0.789 1.367 1 85.19 101 ASP B C 1
ATOM 1804 O O . ASP B 1 101 ? 15.172 -0.691 1.145 1 85.19 101 ASP B O 1
ATOM 1808 N N . VAL B 1 102 ? 13.102 -0.983 0.419 1 87.5 102 VAL B N 1
ATOM 1809 C CA . VAL B 1 102 ? 13.484 -1.023 -0.989 1 87.5 102 VAL B CA 1
ATOM 1810 C C . VAL B 1 102 ? 14.156 0.291 -1.383 1 87.5 102 VAL B C 1
ATOM 1812 O O . VAL B 1 102 ? 15.227 0.291 -1.993 1 87.5 102 VAL B O 1
ATOM 1815 N N . ARG B 1 103 ? 13.586 1.391 -1.039 1 83.06 103 ARG B N 1
ATOM 1816 C CA . ARG B 1 103 ? 14.148 2.701 -1.348 1 83.06 103 ARG B CA 1
ATOM 1817 C C . ARG B 1 103 ? 15.523 2.875 -0.708 1 83.06 103 ARG B C 1
ATOM 1819 O O . ARG B 1 103 ? 16.453 3.35 -1.355 1 83.06 103 ARG B O 1
ATOM 1826 N N . HIS B 1 104 ? 15.562 2.584 0.569 1 82.75 104 HIS B N 1
ATOM 1827 C CA . HIS B 1 104 ? 16.812 2.725 1.314 1 82.75 104 HIS B CA 1
ATOM 1828 C C . HIS B 1 104 ? 17.922 1.9 0.684 1 82.75 104 HIS B C 1
ATOM 1830 O O . HIS B 1 104 ? 19.031 2.398 0.491 1 82.75 104 HIS B O 1
ATOM 1836 N N . GLN B 1 105 ? 17.641 0.676 0.327 1 87.44 105 GLN B N 1
ATOM 1837 C CA . GLN B 1 105 ? 18.656 -0.211 -0.246 1 87.44 105 GLN B CA 1
ATOM 1838 C C . GLN B 1 105 ? 19.109 0.294 -1.608 1 87.44 105 GLN B C 1
ATOM 1840 O O . GLN B 1 105 ? 20.297 0.179 -1.948 1 87.44 105 GLN B O 1
ATOM 1845 N N . LEU B 1 106 ? 18.188 0.843 -2.312 1 88.38 106 LEU B N 1
ATOM 1846 C CA . LEU B 1 106 ? 18.531 1.319 -3.648 1 88.38 106 LEU B CA 1
ATOM 1847 C C . LEU B 1 106 ? 19.25 2.656 -3.58 1 88.38 106 LEU B C 1
ATOM 1849 O O . LEU B 1 106 ? 20 3.012 -4.5 1 88.38 106 LEU B O 1
ATOM 1853 N N . ASP B 1 107 ? 18.922 3.502 -2.602 1 79.69 107 ASP B N 1
ATOM 1854 C CA . ASP B 1 107 ? 19.547 4.812 -2.449 1 79.69 107 ASP B CA 1
ATOM 1855 C C . ASP B 1 107 ? 20.922 4.695 -1.796 1 79.69 107 ASP B C 1
ATOM 1857 O O . ASP B 1 107 ? 21.719 5.637 -1.84 1 79.69 107 ASP B O 1
ATOM 1861 N N . VAL B 1 108 ? 21.172 3.674 -0.923 1 63.06 108 VAL B N 1
ATOM 1862 C CA . VAL B 1 108 ? 22.469 3.527 -0.273 1 63.06 108 VAL B CA 1
ATOM 1863 C C . VAL B 1 108 ? 23.562 3.469 -1.327 1 63.06 108 VAL B C 1
ATOM 1865 O O . VAL B 1 108 ? 23.484 2.689 -2.281 1 63.06 108 VAL B O 1
ATOM 1868 N N . LYS B 1 109 ? 24.203 4.641 -1.372 1 56.16 109 LYS B N 1
ATOM 1869 C CA . LYS B 1 109 ? 25.422 4.672 -2.172 1 56.16 109 LYS B CA 1
ATOM 1870 C C . LYS B 1 109 ? 26.406 3.604 -1.711 1 56.16 109 LYS B C 1
ATOM 1872 O O . LYS B 1 109 ? 26.422 3.238 -0.534 1 56.16 109 LYS B O 1
ATOM 1877 N N . SER B 1 110 ? 27.062 2.699 -2.539 1 48.41 110 SER B N 1
ATOM 1878 C CA . SER B 1 110 ? 28.078 1.713 -2.211 1 48.41 110 SER B CA 1
ATOM 1879 C C . SER B 1 110 ? 28.875 2.131 -0.979 1 48.41 110 SER B C 1
ATOM 1881 O O . SER B 1 110 ? 29.391 1.281 -0.252 1 48.41 110 SER B O 1
ATOM 1883 N N . GLY B 1 111 ? 29.266 3.344 -0.786 1 42.75 111 GLY B N 1
ATOM 1884 C CA . GLY B 1 111 ? 30.156 3.805 0.272 1 42.75 111 GLY B CA 1
ATOM 1885 C C . GLY B 1 111 ? 29.438 4.055 1.584 1 42.75 111 GLY B C 1
ATOM 1886 O O . GLY B 1 111 ? 30.062 4.438 2.576 1 42.75 111 GLY B O 1
ATOM 1887 N N . ASP B 1 112 ? 28.109 4.141 1.723 1 46.19 112 ASP B N 1
ATOM 1888 C CA . ASP B 1 112 ? 27.484 4.539 2.975 1 46.19 112 ASP B CA 1
ATOM 1889 C C . ASP B 1 112 ? 27.219 3.326 3.867 1 46.19 112 ASP B C 1
ATOM 1891 O O . ASP B 1 112 ? 26.75 2.287 3.391 1 46.19 112 ASP B O 1
ATOM 1895 N N . PRO B 1 113 ? 27.75 3.23 5.047 1 39.66 113 PRO B N 1
ATOM 1896 C CA . PRO B 1 113 ? 27.578 2.09 5.949 1 39.66 113 PRO B CA 1
ATOM 1897 C C . PRO B 1 113 ? 26.109 1.796 6.266 1 39.66 113 PRO B C 1
ATOM 1899 O O . PRO B 1 113 ? 25.297 2.719 6.344 1 39.66 113 PRO B O 1
ATOM 1902 N N . VAL B 1 114 ? 25.5 0.774 5.801 1 43.56 114 VAL B N 1
ATOM 1903 C CA . VAL B 1 114 ? 24.203 0.291 6.25 1 43.56 114 VAL B CA 1
ATOM 1904 C C . VAL B 1 114 ? 24.125 0.319 7.773 1 43.56 114 VAL B C 1
ATOM 1906 O O . VAL B 1 114 ? 24.938 -0.331 8.445 1 43.56 114 VAL B O 1
ATOM 1909 N N . LYS B 1 115 ? 23.641 1.438 8.391 1 39.22 115 LYS B N 1
ATOM 1910 C CA . LYS B 1 115 ? 23.562 1.421 9.852 1 39.22 115 LYS B CA 1
ATOM 1911 C C . LYS B 1 115 ? 22.531 0.406 10.328 1 39.22 115 LYS B C 1
ATOM 1913 O O . LYS B 1 115 ? 21.391 0.376 9.836 1 39.22 115 LYS B O 1
ATOM 1918 N N . PRO B 1 116 ? 22.812 -0.73 11.125 1 36.19 116 PRO B N 1
ATOM 1919 C CA . PRO B 1 116 ? 22 -1.767 11.766 1 36.19 116 PRO B CA 1
ATOM 1920 C C . PRO B 1 116 ? 20.812 -1.192 12.539 1 36.19 116 PRO B C 1
ATOM 1922 O O . PRO B 1 116 ? 20.078 -1.939 13.18 1 36.19 116 PRO B O 1
ATOM 1925 N N . GLU B 1 117 ? 20.641 0.036 12.828 1 35.69 117 GLU B N 1
ATOM 1926 C CA . GLU B 1 117 ? 19.812 0.498 13.938 1 35.69 117 GLU B CA 1
ATOM 1927 C C . GLU B 1 117 ? 18.328 0.305 13.633 1 35.69 117 GLU B C 1
ATOM 1929 O O . GLU B 1 117 ? 17.5 0.351 14.531 1 35.69 117 GLU B O 1
ATOM 1934 N N . HIS B 1 118 ? 17.859 0.487 12.406 1 35.66 118 HIS B N 1
ATOM 1935 C CA . HIS B 1 118 ? 16.406 0.494 12.32 1 35.66 118 HIS B CA 1
ATOM 1936 C C . HIS B 1 118 ? 15.836 -0.922 12.391 1 35.66 118 HIS B C 1
ATOM 1938 O O . HIS B 1 118 ? 14.641 -1.129 12.18 1 35.66 118 HIS B O 1
ATOM 1944 N N . LEU B 1 119 ? 16.578 -1.889 12.359 1 32.16 119 LEU B N 1
ATOM 1945 C CA . LEU B 1 119 ? 16.109 -3.254 12.555 1 32.16 119 LEU B CA 1
ATOM 1946 C C . LEU B 1 119 ? 15.648 -3.469 14 1 32.16 119 LEU B C 1
ATOM 1948 O O . LEU B 1 119 ? 15.273 -4.578 14.375 1 32.16 119 LEU B O 1
ATOM 1952 N N . GLN B 1 120 ? 15.992 -2.543 14.961 1 25.33 120 GLN B N 1
ATOM 1953 C CA . GLN B 1 120 ? 15.539 -3 16.266 1 25.33 120 GLN B CA 1
ATOM 1954 C C . GLN B 1 120 ? 14.055 -2.734 16.469 1 25.33 120 GLN B C 1
ATOM 1956 O O . GLN B 1 120 ? 13.531 -1.723 15.984 1 25.33 120 GLN B O 1
#

InterPro domains:
  IPR032024 Protein of unknown function DUF5064 [PF16703] (4-119)

Sequence (240 aa):
MATFEPGHLHVERHALNEHDYSYNLHIDYEVSQDPKEGKGMLFKLHGSVQGKDLKEEFFLPKDQAFDFARHAMNIAQKYGMPKMAVLNGSMHKQYDLMFEDVRHQLDVKSGDPVKPEHLQMATFEPGHLHVERHALNEHDYSYNLHIDYEVSQDPKEGKGMLFKLHGSVQGKDLKEEFFLPKDQAFDFARHAMNIAQKYGMPKMAVLNGSMHKQYDLMFEDVRHQLDVKSGDPVKPEHLQ

Secondary structure (DSSP, 8-state):
-EEEETTEEEEEE--SSTTS--EEEEEEEEEEEETTTEEEEEEEEEEEETTEEEEEEEEEETTTGGGHHHHHHHHHHTTT--HHHHHHHHHHHHHHHHHHHHHHHHHS-TTS---GGGG-/-EEEETTEEEEEE--SSTTS--EEEEEEEEEEEETTTEEEEEEEEEEEETTEEEEEEEEEETTTGGGHHHHHHHHHHTTT--HHHHHHHHHHHHHHHHHHHHHHHHHS-TTS---GGGG-

Nearest PDB structures (foldseek):
  2k4v-assembly1_A  TM=6.181E-01  e=1.369E-07  Pseudomonas aeruginosa
  8psl-assembly1_G  TM=5.155E-01  e=3.963E+00  Saccharomyces cerevisiae
  3f14-assembly1_A-2  TM=2.534E-01  e=4.196E+00  Cytophaga hutchinsonii ATCC 33406
  6m1u-assembly1_A  TM=2.725E-01  e=9.878E+00  Homo sapiens
  2k4v-assembly1_A  TM=6.183E-01  e=1.407E-07  Pseudomonas aeruginosa

Solvent-accessible surface area (backbone atoms only — not comparable to full-atom values): 13248 Å² total; per-residue (Å²): 95,59,48,62,50,94,54,38,40,38,41,38,43,76,46,87,49,92,88,46,66,32,35,39,41,33,40,36,47,45,82,38,78,40,96,84,67,39,57,22,35,39,35,37,40,32,45,28,25,71,83,36,75,47,80,49,72,53,75,29,36,63,93,48,40,78,47,47,61,42,53,52,36,55,55,41,35,79,50,61,39,52,65,68,66,34,54,54,24,54,46,44,46,38,46,44,53,50,50,52,46,53,50,49,63,70,63,53,53,94,84,58,79,82,70,75,69,79,79,109,94,59,49,64,50,94,54,37,40,39,41,40,43,75,47,88,49,93,89,47,65,32,35,39,41,33,40,35,46,45,80,39,76,39,96,86,68,38,56,22,34,38,35,37,41,34,46,29,23,72,85,36,74,48,78,47,72,53,75,28,36,63,94,47,40,79,47,48,62,41,54,53,37,55,54,41,35,79,49,63,41,54,67,68,66,33,54,55,26,54,46,45,47,39,47,44,54,49,51,53,46,53,50,50,63,68,63,51,51,94,84,55,78,81,74,76,68,81,78,110

Organism: NCBI:txid76758

Radius of gyration: 18.62 Å; Cα contacts (8 Å, |Δi|>4): 421; chains: 2; bounding box: 56×49×40 Å

Foldseek 3Di:
DWDDDVQKIWDWDDAPDPPGWTWTKMKGKDWDQDPPQGIWIKIWIWGATRRHTDTDIDTDHPVCNLLVQLVNQVVVVVRPRDPVVSVVSVVSVVVSVVVVVVVCVVPPDPPDPPDCPVVD/DWDDDVQKIWDWDDAPDPPGWTWTKMKGKDWDQDPPQGIWIKIWIWGATRRHTDTDIDTDHPVCNLLVQLVNQVVVVVRPRDPVVSVVSVVSVVVSVVVVVVVCVVPPDPPDPPDPPVVD